Protein AF-A0A923A291-F1 (afdb_monomer_lite)

Structure (mmCIF, N/CA/C/O backbone):
data_AF-A0A923A291-F1
#
_entry.id   AF-A0A923A291-F1
#
loop_
_atom_site.group_PDB
_atom_site.id
_atom_site.type_symbol
_atom_site.label_atom_id
_atom_site.label_alt_id
_atom_site.label_comp_id
_atom_site.label_asym_id
_atom_site.label_entity_id
_atom_site.label_seq_id
_atom_site.pdbx_PDB_ins_code
_atom_site.Cartn_x
_atom_site.Cartn_y
_atom_site.Cartn_z
_atom_site.occupancy
_atom_site.B_iso_or_equiv
_atom_site.auth_seq_id
_atom_site.auth_comp_id
_atom_site.auth_asym_id
_atom_site.auth_atom_id
_atom_site.pdbx_PDB_model_num
ATOM 1 N N . MET A 1 1 ? -67.887 -1.748 -48.016 1.00 46.09 1 MET A N 1
ATOM 2 C CA . MET A 1 1 ? -67.421 -0.382 -47.693 1.00 46.09 1 MET A CA 1
ATOM 3 C C . MET A 1 1 ? -68.269 0.157 -46.553 1.00 46.09 1 MET A C 1
ATOM 5 O O . MET A 1 1 ? -69.418 0.499 -46.779 1.00 46.09 1 MET A O 1
ATOM 9 N N . ILE A 1 2 ? -67.712 0.148 -45.341 1.00 35.00 2 ILE A N 1
ATOM 10 C CA . ILE A 1 2 ? -68.216 0.796 -44.118 1.00 35.00 2 ILE A CA 1
ATOM 11 C C . ILE A 1 2 ? -66.945 1.236 -43.362 1.00 35.00 2 ILE A C 1
ATOM 13 O O . ILE A 1 2 ? -66.039 0.406 -43.250 1.00 35.00 2 ILE A O 1
ATOM 17 N N . PRO A 1 3 ? -66.804 2.496 -42.910 1.00 43.97 3 PRO A N 1
ATOM 18 C CA . PRO A 1 3 ? -65.643 2.929 -42.141 1.00 43.97 3 PRO A CA 1
ATOM 19 C C . PRO A 1 3 ? -65.899 2.704 -40.646 1.00 43.97 3 PRO A C 1
ATOM 21 O O . PRO A 1 3 ? -66.927 3.134 -40.130 1.00 43.97 3 PRO A O 1
ATOM 24 N N . ASP A 1 4 ? -64.971 2.051 -39.943 1.00 39.50 4 ASP A N 1
ATOM 25 C CA . ASP A 1 4 ? -65.108 1.808 -38.503 1.00 39.50 4 ASP A CA 1
ATOM 26 C C . ASP A 1 4 ? -64.302 2.843 -37.696 1.00 39.50 4 ASP A C 1
ATOM 28 O O . ASP A 1 4 ? -63.066 2.884 -37.701 1.00 39.50 4 ASP A O 1
ATOM 32 N N . GLN A 1 5 ? -65.042 3.732 -37.034 1.00 50.19 5 GLN A N 1
ATOM 33 C CA . GLN A 1 5 ? -64.565 4.755 -36.109 1.00 50.19 5 GLN A CA 1
ATOM 34 C C . GLN A 1 5 ? -64.077 4.113 -34.802 1.00 50.19 5 GLN A C 1
ATOM 36 O O . GLN A 1 5 ? -64.824 4.025 -33.831 1.00 50.19 5 GLN A O 1
ATOM 41 N N . LYS A 1 6 ? -62.800 3.724 -34.712 1.00 47.31 6 LYS A N 1
ATOM 42 C CA . LYS A 1 6 ? -62.155 3.409 -33.418 1.00 47.31 6 LYS A CA 1
ATOM 43 C C . LYS A 1 6 ? -60.707 3.885 -33.343 1.00 47.31 6 LYS A C 1
ATOM 45 O O . LYS A 1 6 ? -59.771 3.115 -33.168 1.00 47.31 6 LYS A O 1
ATOM 50 N N . LYS A 1 7 ? -60.517 5.196 -33.402 1.00 47.50 7 LYS A N 1
ATOM 51 C CA . LYS A 1 7 ? -59.326 5.865 -32.868 1.00 47.50 7 LYS A CA 1
ATOM 52 C C . LYS A 1 7 ? -59.828 7.125 -32.197 1.00 47.50 7 LYS A C 1
ATOM 54 O O . LYS A 1 7 ? -60.170 8.030 -32.927 1.00 47.50 7 LYS A O 1
ATOM 59 N N . HIS A 1 8 ? -59.975 7.136 -30.870 1.00 47.06 8 HIS A N 1
ATOM 60 C CA . HIS A 1 8 ? -59.824 8.340 -30.023 1.00 47.06 8 HIS A CA 1
ATOM 61 C C . HIS A 1 8 ? -60.149 8.127 -28.531 1.00 47.06 8 HIS A C 1
ATOM 63 O O . HIS A 1 8 ? -59.941 9.038 -27.742 1.00 47.06 8 HIS A O 1
ATOM 69 N N . THR A 1 9 ? -60.552 6.937 -28.076 1.00 43.97 9 THR A N 1
ATOM 70 C CA . THR A 1 9 ? -60.992 6.741 -26.674 1.00 43.97 9 THR A CA 1
ATOM 71 C C . THR A 1 9 ? -59.979 6.097 -25.719 1.00 43.97 9 THR A C 1
ATOM 73 O O . THR A 1 9 ? -60.313 5.877 -24.557 1.00 43.97 9 THR A O 1
ATOM 76 N N . CYS A 1 10 ? -58.735 5.839 -26.141 1.00 44.50 10 CYS A N 1
ATOM 77 C CA . CYS A 1 10 ? -57.710 5.262 -25.250 1.00 44.50 10 CYS A CA 1
ATOM 78 C C . CYS A 1 10 ? -56.739 6.310 -24.666 1.00 44.50 10 CYS A C 1
ATOM 80 O O . CYS A 1 10 ? -56.280 6.179 -23.536 1.00 44.50 10 CYS A O 1
ATOM 82 N N . ILE A 1 11 ? -56.475 7.406 -25.387 1.00 50.03 11 ILE A N 1
ATOM 83 C CA . ILE A 1 11 ? -55.429 8.372 -25.001 1.00 50.03 11 ILE A CA 1
ATOM 84 C C . ILE A 1 11 ? -55.926 9.371 -23.937 1.00 50.03 11 ILE A C 1
ATOM 86 O O . ILE A 1 11 ? -55.142 9.846 -23.122 1.00 50.03 11 ILE A O 1
ATOM 90 N N . GLN A 1 12 ? -57.235 9.633 -23.848 1.00 48.28 12 GLN A N 1
ATOM 91 C CA . GLN A 1 12 ? -57.772 10.605 -22.883 1.00 48.28 12 GLN A CA 1
ATOM 92 C C . GLN A 1 12 ? -57.870 10.097 -21.434 1.00 48.28 12 GLN A C 1
ATOM 94 O O . GLN A 1 12 ? -57.881 10.911 -20.515 1.00 48.28 12 GLN A O 1
ATOM 99 N N . LYS A 1 13 ? -57.894 8.778 -21.189 1.00 49.53 13 LYS A N 1
ATOM 100 C CA . LYS A 1 13 ? -58.011 8.242 -19.817 1.00 49.53 13 LYS A CA 1
ATOM 101 C C . LYS A 1 13 ? -56.680 8.174 -19.059 1.00 49.53 13 LYS A C 1
ATOM 103 O O . LYS A 1 13 ? -56.697 8.127 -17.834 1.00 49.53 13 LYS A O 1
ATOM 108 N N . PHE A 1 14 ? -55.540 8.234 -19.752 1.00 53.44 14 PHE A N 1
ATOM 109 C CA . PHE A 1 14 ? -54.220 8.204 -19.109 1.00 53.44 14 PHE A CA 1
ATOM 110 C C . PHE A 1 14 ? -53.785 9.565 -18.543 1.00 53.44 14 PHE A C 1
ATOM 112 O O . PHE A 1 14 ? -53.120 9.615 -17.511 1.00 53.44 14 PHE A O 1
ATOM 119 N N . PHE A 1 15 ? -54.202 10.675 -19.159 1.00 53.03 15 PHE A N 1
ATOM 120 C CA . PHE A 1 15 ? -53.778 12.012 -18.723 1.00 53.03 15 PHE A CA 1
ATOM 121 C C . PHE A 1 15 ? -54.509 12.519 -17.473 1.00 53.03 15 PHE A C 1
ATOM 123 O O . PHE A 1 15 ? -53.924 13.257 -16.685 1.00 53.03 15 PHE A O 1
ATOM 130 N N . ILE A 1 16 ? -55.750 12.086 -17.233 1.00 55.06 16 ILE A N 1
ATOM 131 C CA . ILE A 1 16 ? -56.531 12.540 -16.068 1.00 55.06 16 ILE A CA 1
ATOM 132 C C . ILE A 1 16 ? -56.053 11.855 -14.771 1.00 55.06 16 ILE A C 1
ATOM 134 O O . ILE A 1 16 ? -56.041 12.480 -13.714 1.00 55.06 16 ILE A O 1
ATOM 138 N N . GLY A 1 17 ? -55.573 10.606 -14.846 1.00 49.28 17 GLY A N 1
ATOM 139 C CA . GLY A 1 17 ? -55.047 9.880 -13.681 1.00 49.28 17 GLY A CA 1
ATOM 140 C C . GLY A 1 17 ? -53.705 10.409 -13.158 1.00 49.28 17 GLY A C 1
ATOM 141 O O . GLY A 1 17 ? -53.445 10.337 -11.959 1.00 49.28 17 GLY A O 1
ATOM 142 N N . PHE A 1 18 ? -52.869 10.989 -14.027 1.00 54.41 18 PHE A N 1
ATOM 143 C CA . PHE A 1 18 ? -51.545 11.492 -13.641 1.00 54.41 18 PHE A CA 1
ATOM 144 C C . PHE A 1 18 ? -51.615 12.817 -12.860 1.00 54.41 18 PHE A C 1
ATOM 146 O O . PHE A 1 18 ? -50.823 13.043 -11.947 1.00 54.41 18 PHE A O 1
ATOM 153 N N . PHE A 1 19 ? -52.602 13.671 -13.157 1.00 55.66 19 PHE A N 1
ATOM 154 C CA . PHE A 1 19 ? -52.758 14.959 -12.471 1.00 55.66 19 PHE A CA 1
ATOM 155 C C . PHE A 1 19 ? -53.272 14.825 -11.029 1.00 55.66 19 PHE A C 1
ATOM 157 O O . PHE A 1 19 ? -52.834 15.579 -10.165 1.00 55.66 19 PHE A O 1
ATOM 164 N N . ILE A 1 20 ? -54.119 13.833 -10.727 1.00 57.50 20 ILE A N 1
ATOM 165 C CA . ILE A 1 20 ? -54.622 13.621 -9.355 1.00 57.50 20 ILE A CA 1
ATOM 166 C C . ILE A 1 20 ? -53.497 13.137 -8.418 1.00 57.50 20 ILE A C 1
ATOM 168 O O . ILE A 1 20 ? -53.449 13.534 -7.254 1.00 57.50 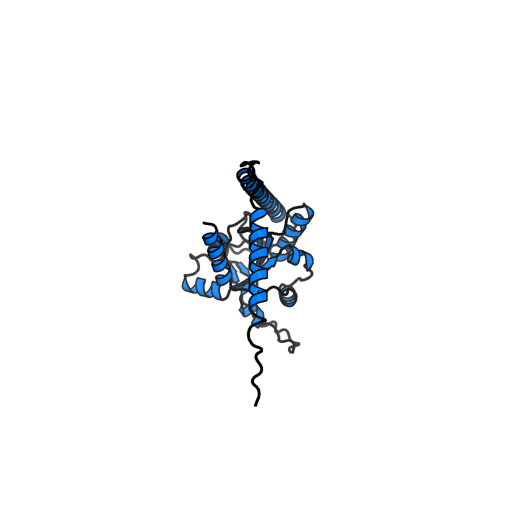20 ILE A O 1
ATOM 172 N N . LEU A 1 21 ? -52.545 12.343 -8.926 1.00 50.41 21 LEU A N 1
ATOM 173 C CA . LEU A 1 21 ? -51.429 11.828 -8.124 1.00 50.41 21 LEU A CA 1
ATOM 174 C C . LEU A 1 21 ? -50.415 12.928 -7.751 1.00 50.41 21 LEU A C 1
ATOM 176 O O . LEU A 1 21 ? -49.892 12.937 -6.639 1.00 50.41 21 LEU A O 1
ATOM 180 N N . LEU A 1 22 ? -50.184 13.897 -8.643 1.00 54.19 22 LEU A N 1
ATOM 181 C CA . LEU A 1 22 ? -49.294 15.038 -8.388 1.00 54.19 22 LEU A CA 1
ATOM 182 C C . LEU A 1 22 ? -49.879 16.037 -7.379 1.00 54.19 22 LEU A C 1
ATOM 184 O O . LEU A 1 22 ? -49.137 16.591 -6.568 1.00 54.19 22 LEU A O 1
ATOM 188 N N . SER A 1 23 ? -51.201 16.225 -7.363 1.00 51.75 23 SER A N 1
ATOM 189 C CA . SER A 1 23 ? -51.854 17.112 -6.392 1.00 51.75 23 SER A CA 1
ATOM 190 C C . SER A 1 23 ? -51.896 16.534 -4.970 1.00 51.75 23 SER A C 1
ATOM 192 O O . SER A 1 23 ? -51.865 17.301 -4.013 1.00 51.75 23 SER A O 1
ATOM 194 N N . LEU A 1 24 ? -51.897 15.205 -4.802 1.00 50.06 24 LEU A N 1
ATOM 195 C CA . LEU A 1 24 ? -51.874 14.564 -3.477 1.00 50.06 24 LEU A CA 1
ATOM 196 C C . LEU A 1 24 ? -50.477 14.539 -2.832 1.00 50.06 24 LEU A C 1
ATOM 198 O O . LEU A 1 24 ? -50.378 14.593 -1.608 1.00 50.06 24 LEU A O 1
ATOM 202 N N . CYS A 1 25 ? -49.395 14.556 -3.618 1.00 49.25 25 CYS A N 1
ATOM 203 C CA . CYS A 1 25 ? -48.032 14.675 -3.082 1.00 49.25 25 CYS A CA 1
ATOM 204 C C . CYS A 1 25 ? -47.707 16.086 -2.560 1.00 49.25 25 CYS A C 1
ATOM 206 O O . CYS A 1 25 ? -46.855 16.233 -1.688 1.00 49.25 25 CYS A O 1
ATOM 208 N N . LEU A 1 26 ? -48.402 17.123 -3.040 1.00 49.19 26 LEU A N 1
ATOM 209 C CA . LEU A 1 26 ? -48.179 18.510 -2.611 1.00 49.19 26 LEU A CA 1
ATOM 210 C C . LEU A 1 26 ? -48.910 18.887 -1.311 1.00 49.19 26 LEU A C 1
ATOM 212 O O . LEU A 1 26 ? -48.599 19.918 -0.719 1.00 49.19 26 LEU A O 1
ATOM 216 N N . ILE A 1 27 ? -49.830 18.049 -0.819 1.00 52.72 27 ILE A N 1
ATOM 217 C CA . ILE A 1 27 ? -50.571 18.306 0.431 1.00 52.72 27 ILE A CA 1
ATOM 218 C C . ILE A 1 27 ? -49.852 17.703 1.660 1.00 52.72 27 ILE A C 1
ATOM 220 O O . ILE A 1 27 ? -50.120 18.109 2.788 1.00 52.72 27 ILE A O 1
ATOM 224 N N . PHE A 1 28 ? -48.848 16.833 1.470 1.00 43.47 28 PHE A N 1
ATOM 225 C CA . PHE A 1 28 ? -48.026 16.281 2.564 1.00 43.47 28 PHE A CA 1
ATOM 226 C C . PHE A 1 28 ? -46.707 17.031 2.837 1.00 43.47 28 PHE A C 1
ATOM 228 O O . PHE A 1 28 ? -45.945 16.617 3.707 1.00 43.47 28 PHE A O 1
ATOM 235 N N . SER A 1 29 ? -46.443 18.165 2.176 1.00 46.31 29 SER A N 1
ATOM 236 C CA . SER A 1 29 ? -45.251 18.995 2.452 1.00 46.31 29 SER A CA 1
ATOM 237 C C . SER A 1 29 ? -45.525 20.280 3.242 1.00 46.31 29 SER A C 1
ATOM 239 O O . SER A 1 29 ? -44.640 21.123 3.354 1.00 46.31 29 SER A O 1
ATOM 241 N N . VAL A 1 30 ? -46.701 20.429 3.862 1.00 47.53 30 VAL A N 1
ATOM 242 C CA . VAL A 1 30 ? -46.988 21.573 4.748 1.00 47.53 30 VAL A CA 1
ATOM 243 C C . VAL A 1 30 ? -47.535 21.094 6.091 1.00 47.53 30 VAL A C 1
ATOM 245 O O . VAL A 1 30 ? -48.727 21.192 6.363 1.00 47.53 30 VAL A O 1
ATOM 248 N N . LYS A 1 31 ? -46.639 20.548 6.924 1.00 43.59 31 LYS A N 1
ATOM 249 C CA . LYS A 1 31 ? -46.637 20.667 8.398 1.00 43.59 31 LYS A CA 1
ATOM 250 C C . LYS A 1 31 ? -45.448 19.900 8.987 1.00 43.59 31 LYS A C 1
ATOM 252 O O . LYS A 1 31 ? -45.572 18.755 9.397 1.00 43.59 31 LYS A O 1
ATOM 257 N N . SER A 1 32 ? -44.296 20.563 9.027 1.00 38.91 32 SER A N 1
ATOM 258 C CA . SER A 1 32 ? -43.330 20.449 10.129 1.00 38.91 32 SER A CA 1
ATOM 259 C C . SER A 1 32 ? -42.286 21.557 9.978 1.00 38.91 32 SER A C 1
ATOM 261 O O . SER A 1 32 ? -41.145 21.342 9.583 1.00 38.91 32 SER A O 1
ATOM 263 N N . THR A 1 33 ? -42.712 22.789 10.237 1.00 47.66 33 THR A N 1
ATOM 264 C CA . THR A 1 33 ? -41.819 23.910 10.542 1.00 47.66 33 THR A CA 1
ATOM 265 C C . THR A 1 33 ? -41.992 24.233 12.017 1.00 47.66 33 THR A C 1
ATOM 267 O O . THR A 1 33 ? -42.750 25.127 12.367 1.00 47.66 33 THR A O 1
ATOM 270 N N . GLN A 1 34 ? -41.334 23.447 12.875 1.00 42.62 34 GLN A N 1
ATOM 271 C CA . GLN A 1 34 ? -40.755 23.871 14.158 1.00 42.62 34 GLN A CA 1
ATOM 272 C C . GLN A 1 34 ? -40.164 22.654 14.882 1.00 42.62 34 GLN A C 1
ATOM 274 O O . GLN A 1 34 ? -40.881 21.940 15.573 1.00 42.62 34 GLN A O 1
ATOM 279 N N . ALA A 1 35 ? -38.859 22.433 14.712 1.00 36.19 35 ALA A N 1
ATOM 280 C CA . ALA A 1 35 ? -37.956 21.929 15.750 1.00 36.19 35 ALA A CA 1
ATOM 281 C C . ALA A 1 35 ? -36.502 21.985 15.235 1.00 36.19 35 ALA A C 1
ATOM 283 O O . ALA A 1 35 ? -36.151 21.338 14.254 1.00 36.19 35 ALA A O 1
ATOM 284 N N . ASP A 1 36 ? -35.694 22.793 15.921 1.00 36.06 36 ASP A N 1
ATOM 285 C CA . ASP A 1 36 ? -34.236 22.725 16.065 1.00 36.06 36 ASP A CA 1
ATOM 286 C C . ASP A 1 36 ? -33.315 22.870 14.839 1.00 36.06 36 ASP A C 1
ATOM 288 O O . ASP A 1 36 ? -32.711 21.923 14.336 1.00 36.06 36 ASP A O 1
ATOM 292 N N . ASN A 1 37 ? -32.984 24.132 14.538 1.00 38.78 37 ASN A N 1
ATOM 293 C CA . ASN A 1 37 ? -31.731 24.542 13.880 1.00 38.78 37 ASN A CA 1
ATOM 294 C C . ASN A 1 37 ? -30.477 24.302 14.762 1.00 38.78 37 ASN A C 1
ATOM 296 O O . ASN A 1 37 ? -29.574 25.136 14.809 1.00 38.78 37 ASN A O 1
ATOM 300 N N . LYS A 1 38 ? -30.400 23.170 15.472 1.00 41.78 38 LYS A N 1
ATOM 301 C CA . LYS A 1 38 ? -29.226 22.780 16.277 1.00 41.78 38 LYS A CA 1
ATOM 302 C C . LYS A 1 38 ? -28.536 21.500 15.781 1.00 41.78 38 LYS A C 1
ATOM 304 O O . LYS A 1 38 ? -27.340 21.341 15.979 1.00 41.78 38 LYS A O 1
ATOM 309 N N . ALA A 1 39 ? -29.228 20.640 15.028 1.00 40.50 39 ALA A N 1
ATOM 310 C CA . ALA A 1 39 ? -28.716 19.308 14.673 1.00 40.50 39 ALA A CA 1
ATOM 311 C C . ALA A 1 39 ? -27.737 19.248 13.474 1.00 40.50 39 ALA A C 1
ATOM 313 O O . ALA A 1 39 ? -27.042 18.246 13.288 1.00 40.50 39 ALA A O 1
ATOM 314 N N . ALA A 1 40 ? -27.634 20.299 12.651 1.00 41.09 40 ALA A N 1
ATOM 315 C CA . ALA A 1 40 ? -26.710 20.304 11.507 1.00 41.09 40 ALA A CA 1
ATOM 316 C C . ALA A 1 40 ? -25.260 20.656 11.899 1.00 41.09 40 ALA A C 1
ATOM 318 O O . ALA A 1 40 ? -24.321 20.189 11.260 1.00 41.09 40 ALA A O 1
ATOM 319 N N . SER A 1 41 ? -25.070 21.443 12.964 1.00 41.00 41 SER A N 1
ATOM 320 C CA . SER A 1 41 ? -23.741 21.809 13.480 1.00 41.00 41 SER A CA 1
ATOM 321 C C . SER A 1 41 ? -23.116 20.669 14.291 1.00 41.00 41 SER A C 1
ATOM 323 O O . SER A 1 41 ? -21.941 20.341 14.112 1.00 41.00 41 SER A O 1
ATOM 325 N N . ASP A 1 42 ? -23.919 20.010 15.128 1.00 39.75 42 ASP A N 1
ATOM 326 C CA . ASP A 1 42 ? -23.427 18.977 16.044 1.00 39.75 42 ASP A CA 1
ATOM 327 C C . ASP A 1 42 ? -23.092 17.665 15.310 1.00 39.75 42 ASP A C 1
ATOM 329 O O . ASP A 1 42 ? -22.064 17.050 15.583 1.00 39.75 42 ASP A O 1
ATOM 333 N N . SER A 1 43 ? -23.852 17.292 14.273 1.00 46.88 43 SER A N 1
ATOM 334 C CA . SER A 1 43 ? -23.594 16.065 13.493 1.00 46.88 43 SER A CA 1
ATOM 335 C C . SER A 1 43 ? -22.335 16.119 12.610 1.00 46.88 43 SER A C 1
ATOM 337 O O . SER A 1 43 ? -21.688 15.091 12.380 1.00 46.88 43 SER A O 1
ATOM 339 N N . LEU A 1 44 ? -21.941 17.304 12.130 1.00 50.34 44 LEU A N 1
ATOM 340 C CA . LEU A 1 44 ? -20.679 17.507 11.403 1.00 50.34 44 LEU A CA 1
ATOM 341 C C . LEU A 1 44 ? -19.473 17.495 12.356 1.00 50.34 44 LEU A C 1
ATOM 343 O O . LEU A 1 44 ? -18.448 16.887 12.031 1.00 50.34 44 LEU A O 1
ATOM 347 N N . SER A 1 45 ? -19.628 18.100 13.538 1.00 57.62 45 SER A N 1
ATOM 348 C CA . SER A 1 45 ? -18.635 18.105 14.618 1.00 57.62 45 SER A CA 1
ATOM 349 C C . SER A 1 45 ? -18.373 16.694 15.163 1.00 57.62 45 SER A C 1
ATOM 351 O O . SER A 1 45 ? -17.225 16.250 15.212 1.00 57.62 45 SER A O 1
ATOM 353 N N . GLU A 1 46 ? -19.424 15.918 15.455 1.00 59.09 46 GLU A N 1
ATOM 354 C CA . GLU A 1 46 ? -19.310 14.534 15.940 1.00 59.09 46 GLU A CA 1
ATOM 355 C C . GLU A 1 46 ? -18.658 13.604 14.909 1.00 59.09 46 GLU A C 1
ATOM 357 O O . GLU A 1 46 ? -17.803 12.783 15.247 1.00 59.09 46 GLU A O 1
ATOM 362 N N . LYS A 1 47 ? -18.995 13.748 13.620 1.00 60.56 47 LYS A N 1
ATOM 363 C CA . LYS A 1 47 ? -18.401 12.935 12.546 1.00 60.56 47 LYS A CA 1
ATOM 364 C C . LYS A 1 47 ? -16.918 13.252 12.321 1.00 60.56 47 LYS A C 1
ATOM 366 O O . LYS A 1 47 ? -16.142 12.345 11.993 1.00 60.56 47 LYS A O 1
ATOM 371 N N . GLN A 1 48 ? -16.512 14.513 12.495 1.00 61.62 48 GLN A N 1
ATOM 372 C CA . GLN A 1 48 ? -15.105 14.922 12.458 1.00 61.62 48 GLN A CA 1
ATOM 373 C C . GLN A 1 48 ? -14.341 14.467 13.710 1.00 61.62 48 GLN A C 1
ATOM 375 O O . GLN A 1 48 ? -13.252 13.912 13.561 1.00 61.62 48 GLN A O 1
ATOM 380 N N . SER A 1 49 ? -14.920 14.598 14.909 1.00 64.12 49 SER A N 1
ATOM 381 C CA . SER A 1 49 ? -14.314 14.118 16.162 1.00 64.12 49 SER A CA 1
ATOM 382 C C . SER A 1 49 ? -14.089 12.604 16.129 1.00 64.12 49 SER A C 1
ATOM 384 O O . SER A 1 49 ? -12.955 12.146 16.258 1.00 64.12 49 SER A O 1
ATOM 386 N N . ASN A 1 50 ? -15.127 11.829 15.788 1.00 72.62 50 ASN A N 1
ATOM 387 C CA . ASN A 1 50 ? -15.034 10.372 15.636 1.00 72.62 50 ASN A CA 1
ATOM 388 C C . ASN A 1 50 ? -13.997 9.959 14.578 1.00 72.62 50 ASN A C 1
ATOM 390 O O . ASN A 1 50 ? -13.329 8.933 14.699 1.00 72.62 50 ASN A O 1
ATOM 394 N N . THR A 1 51 ? -13.829 10.770 13.529 1.00 72.56 51 THR A N 1
ATOM 395 C CA . THR A 1 51 ? -12.816 10.548 12.491 1.00 72.56 51 THR A CA 1
ATOM 396 C C . THR A 1 51 ? -11.395 10.729 13.017 1.00 72.56 51 THR A C 1
ATOM 398 O O . THR A 1 51 ? -10.540 9.893 12.715 1.00 72.56 51 THR A O 1
ATOM 401 N N . ILE A 1 52 ? -11.144 11.800 13.770 1.00 78.69 52 ILE A N 1
ATOM 402 C CA . ILE A 1 52 ? -9.833 12.095 14.360 1.00 78.69 52 ILE A CA 1
ATOM 403 C C . ILE A 1 52 ? -9.463 11.016 15.383 1.00 78.69 52 ILE A C 1
ATOM 405 O O . ILE A 1 52 ? -8.312 10.577 15.432 1.00 78.69 52 ILE A O 1
ATOM 409 N N . ASP A 1 53 ? -10.438 10.547 16.156 1.00 87.50 53 ASP A N 1
ATOM 410 C CA . ASP A 1 53 ? -10.212 9.529 17.177 1.00 87.50 53 ASP A CA 1
ATOM 411 C C . ASP A 1 53 ? -9.875 8.166 16.563 1.00 87.50 53 ASP A C 1
ATOM 413 O O . ASP A 1 53 ? -8.892 7.542 16.968 1.00 87.50 53 ASP A O 1
ATOM 417 N N . GLN A 1 54 ? -10.584 7.744 15.510 1.00 90.31 54 GLN A N 1
ATOM 418 C CA . GLN A 1 54 ? -10.231 6.525 14.771 1.00 90.31 54 GLN A CA 1
ATOM 419 C C . GLN A 1 54 ? -8.838 6.608 14.141 1.00 90.31 54 GLN A C 1
ATOM 421 O O . GLN A 1 54 ? -8.076 5.644 14.191 1.00 90.31 54 GLN A O 1
ATOM 426 N N . GLU A 1 55 ? -8.474 7.754 13.562 1.00 92.06 55 GLU A N 1
ATOM 427 C CA . GLU A 1 55 ? -7.151 7.943 12.967 1.00 92.06 55 GLU A CA 1
ATOM 428 C C . GLU A 1 55 ? -6.031 7.752 14.001 1.00 92.06 55 GLU A C 1
ATOM 430 O O . GLU A 1 55 ? -5.062 7.028 13.752 1.00 92.06 55 GLU A O 1
ATOM 435 N N . LYS A 1 56 ? -6.183 8.349 15.190 1.00 93.88 56 LYS A N 1
ATOM 436 C CA . LYS A 1 56 ? -5.238 8.174 16.302 1.00 93.88 56 LYS A CA 1
ATOM 437 C C . LYS A 1 56 ? -5.175 6.721 16.767 1.00 93.88 56 LYS A C 1
ATOM 439 O O . LYS A 1 56 ? -4.079 6.220 17.017 1.00 93.88 56 LYS A O 1
ATOM 444 N N . GLN A 1 57 ? -6.315 6.037 16.865 1.00 94.75 57 GLN A N 1
ATOM 445 C CA . GLN A 1 57 ? -6.367 4.620 17.238 1.00 94.75 57 GLN A CA 1
ATOM 446 C C . GLN A 1 57 ? -5.616 3.744 16.226 1.00 94.75 57 GLN A C 1
ATOM 448 O O . GLN A 1 57 ? -4.772 2.941 16.630 1.00 94.75 57 GLN A O 1
ATOM 453 N N . TYR A 1 58 ? -5.831 3.957 14.922 1.00 94.62 58 TYR A N 1
ATOM 454 C CA . TYR A 1 58 ? -5.089 3.263 13.866 1.00 94.62 58 TYR A CA 1
ATOM 455 C C . TYR A 1 58 ? -3.590 3.555 13.921 1.00 94.62 58 TYR A C 1
ATOM 457 O O . TYR A 1 58 ? -2.786 2.627 13.845 1.00 94.62 58 TYR A O 1
ATOM 465 N N . LEU A 1 59 ? -3.191 4.816 14.110 1.00 95.00 59 LEU A N 1
ATOM 466 C CA . LEU A 1 59 ? -1.780 5.184 14.232 1.00 95.00 59 LEU A CA 1
ATOM 467 C C . LEU A 1 59 ? -1.115 4.526 15.451 1.00 95.00 59 LEU A C 1
ATOM 469 O O . LEU A 1 59 ? 0.010 4.034 15.347 1.00 95.00 59 LEU A O 1
ATOM 473 N N . ASN A 1 60 ? -1.796 4.503 16.597 1.00 95.50 60 ASN A N 1
ATOM 474 C CA . ASN A 1 60 ? -1.288 3.882 17.819 1.00 95.50 60 ASN A CA 1
ATOM 475 C C . ASN A 1 60 ? -1.134 2.367 17.659 1.00 95.50 60 ASN A C 1
ATOM 477 O O . ASN A 1 60 ? -0.096 1.815 18.026 1.00 95.50 60 ASN A O 1
ATOM 481 N N . LEU A 1 61 ? -2.128 1.701 17.067 1.00 95.25 61 LEU A N 1
ATOM 482 C CA . LEU A 1 61 ? -2.060 0.272 16.785 1.00 95.25 61 LEU A CA 1
ATOM 483 C C . LEU A 1 61 ? -0.945 -0.052 15.781 1.00 95.25 61 LEU A C 1
ATOM 485 O O . LEU A 1 61 ? -0.150 -0.963 16.013 1.00 95.25 61 LEU A O 1
ATOM 489 N N . PHE A 1 62 ? -0.846 0.727 14.704 1.00 94.81 62 PHE A N 1
ATOM 490 C CA . PHE A 1 62 ? 0.199 0.579 13.697 1.00 94.81 62 PHE A CA 1
ATOM 491 C C . PHE A 1 62 ? 1.597 0.719 14.314 1.00 94.81 62 PHE A C 1
ATOM 493 O O . PHE A 1 62 ? 2.444 -0.149 14.114 1.00 94.81 62 PHE A O 1
ATOM 500 N N . ARG A 1 63 ? 1.821 1.744 15.147 1.00 93.38 63 ARG A N 1
ATOM 501 C CA . ARG A 1 63 ? 3.062 1.927 15.920 1.00 93.38 63 ARG A CA 1
ATOM 502 C C . ARG A 1 63 ? 3.367 0.740 16.822 1.00 93.38 63 ARG A C 1
ATOM 504 O O . ARG A 1 63 ? 4.491 0.246 16.812 1.00 93.38 63 ARG A O 1
ATOM 511 N N . LYS A 1 64 ? 2.374 0.278 17.584 1.00 93.19 64 LYS A N 1
ATOM 512 C CA . LYS A 1 64 ? 2.530 -0.853 18.503 1.00 93.19 64 LYS A CA 1
ATOM 513 C C . LYS A 1 64 ? 2.981 -2.111 17.764 1.00 93.19 64 LYS A C 1
ATOM 515 O O . LYS A 1 64 ? 3.902 -2.773 18.223 1.00 93.19 64 LYS A O 1
ATOM 520 N N . LEU A 1 65 ? 2.360 -2.420 16.625 1.00 92.19 65 LEU A N 1
ATOM 521 C CA . LEU A 1 65 ? 2.717 -3.593 15.828 1.00 92.19 65 LEU A CA 1
ATOM 522 C C . LEU A 1 65 ? 4.070 -3.436 15.132 1.00 92.19 65 LEU A C 1
ATOM 524 O O . LEU A 1 65 ? 4.845 -4.387 15.105 1.00 92.19 65 LEU A O 1
ATOM 528 N N . PHE A 1 66 ? 4.380 -2.241 14.624 1.00 89.75 66 PHE A N 1
ATOM 529 C CA . PHE A 1 66 ? 5.650 -1.949 13.955 1.00 89.75 66 PHE A CA 1
ATOM 530 C C . PHE A 1 66 ? 6.863 -2.199 14.861 1.00 89.75 66 PHE A C 1
ATOM 532 O O . PHE A 1 66 ? 7.888 -2.683 14.394 1.00 89.75 66 PHE A O 1
ATOM 539 N N . PHE A 1 67 ? 6.749 -1.884 16.153 1.00 88.12 67 PHE A N 1
ATOM 540 C CA . PHE A 1 67 ? 7.812 -2.098 17.141 1.00 88.12 67 PHE A CA 1
ATOM 541 C C . PHE A 1 67 ? 7.694 -3.430 17.902 1.00 88.12 67 PHE A C 1
ATOM 543 O O . PHE A 1 67 ? 8.366 -3.604 18.914 1.00 88.12 67 PHE A O 1
ATOM 550 N N . SER A 1 68 ? 6.843 -4.355 17.450 1.00 88.00 68 SER A N 1
ATOM 551 C CA . SER A 1 68 ? 6.658 -5.667 18.085 1.00 88.00 68 SER A CA 1
ATOM 552 C C . SER A 1 68 ? 7.316 -6.793 17.291 1.00 88.00 68 SER A C 1
ATOM 554 O O . SER A 1 68 ? 7.532 -6.664 16.087 1.00 88.00 68 SER A O 1
ATOM 556 N N . ASP A 1 69 ? 7.512 -7.942 17.940 1.00 83.69 69 ASP A N 1
ATOM 557 C CA . ASP A 1 69 ? 8.018 -9.169 17.305 1.00 83.69 69 ASP A CA 1
ATOM 558 C C . ASP A 1 69 ? 7.080 -9.736 16.222 1.00 83.69 69 ASP A C 1
ATOM 560 O O . ASP A 1 69 ? 7.457 -10.640 15.480 1.00 83.69 69 ASP A O 1
ATOM 564 N N . ALA A 1 70 ? 5.856 -9.207 16.102 1.00 79.00 70 ALA A N 1
ATOM 565 C CA . ALA A 1 70 ? 4.925 -9.583 15.043 1.00 79.00 70 ALA A CA 1
ATOM 566 C C . ALA A 1 70 ? 5.322 -9.024 13.663 1.00 79.00 70 ALA A C 1
ATOM 568 O O . ALA A 1 70 ? 4.831 -9.519 12.650 1.00 79.00 70 ALA A O 1
ATOM 569 N N . TYR A 1 71 ? 6.176 -7.994 13.598 1.00 83.00 71 TYR A N 1
ATOM 570 C CA . TYR A 1 71 ? 6.613 -7.426 12.324 1.00 83.00 71 TYR A CA 1
ATOM 571 C C . TYR A 1 71 ? 7.642 -8.324 11.624 1.00 83.00 71 TYR A C 1
ATOM 573 O O . TYR A 1 71 ? 8.688 -8.665 12.175 1.00 83.00 71 TYR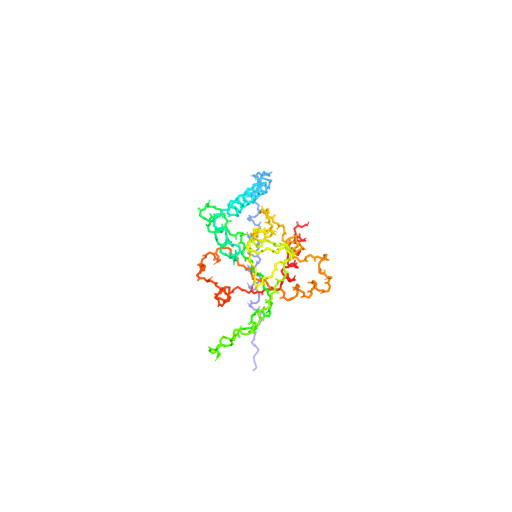 A O 1
ATOM 581 N N . ASN A 1 72 ? 7.384 -8.629 10.352 1.00 82.81 72 ASN A N 1
ATOM 582 C CA . ASN A 1 72 ? 8.292 -9.372 9.488 1.00 82.81 72 ASN A CA 1
ATOM 583 C C . ASN A 1 72 ? 8.581 -8.602 8.188 1.00 82.81 72 ASN A C 1
ATOM 585 O O . ASN A 1 72 ? 7.709 -8.435 7.336 1.00 82.81 72 ASN A O 1
ATOM 589 N N . SER A 1 73 ? 9.833 -8.169 8.007 1.00 75.69 73 SER A N 1
ATOM 590 C CA . SER A 1 73 ? 10.237 -7.256 6.918 1.00 75.69 73 SER A CA 1
ATOM 591 C C . SER A 1 73 ? 10.114 -7.787 5.488 1.00 75.69 73 SER A C 1
ATOM 593 O O . SER A 1 73 ? 10.225 -7.017 4.542 1.00 75.69 73 SER A O 1
ATOM 595 N N . LEU A 1 74 ? 9.925 -9.095 5.303 1.00 78.56 74 LEU A N 1
ATOM 596 C CA . LEU A 1 74 ? 9.751 -9.695 3.973 1.00 78.56 74 LEU A CA 1
ATOM 597 C C . LEU A 1 74 ? 8.303 -10.113 3.714 1.00 78.56 74 LEU A C 1
ATOM 599 O O . LEU A 1 74 ? 8.004 -10.742 2.700 1.00 78.56 74 LEU A O 1
ATOM 603 N N . LYS A 1 75 ? 7.404 -9.774 4.641 1.00 85.19 75 LYS A N 1
ATOM 604 C CA . LYS A 1 75 ? 6.021 -10.231 4.649 1.00 85.19 75 LYS A CA 1
ATOM 605 C C . LYS A 1 75 ? 5.048 -9.078 4.884 1.00 85.19 75 LYS A C 1
ATOM 607 O O . LYS A 1 75 ? 4.192 -9.130 5.765 1.00 85.19 75 LYS A O 1
ATOM 612 N N . CYS A 1 76 ? 5.165 -8.033 4.063 1.00 87.81 76 CYS A N 1
ATOM 613 C CA . CYS A 1 76 ? 4.348 -6.817 4.147 1.00 87.81 76 CYS A CA 1
ATOM 614 C C . CYS A 1 76 ? 2.836 -7.102 4.243 1.00 87.81 76 CYS A C 1
ATOM 616 O O . CYS A 1 76 ? 2.144 -6.511 5.069 1.00 87.81 76 CYS A O 1
ATOM 618 N N . TYR A 1 77 ? 2.328 -8.070 3.479 1.00 87.50 77 TYR A N 1
ATOM 619 C CA . TYR A 1 77 ? 0.918 -8.462 3.507 1.00 87.50 77 TYR A CA 1
ATOM 620 C C . TYR A 1 77 ? 0.494 -9.181 4.805 1.00 87.50 77 TYR A C 1
ATOM 622 O O . TYR A 1 77 ? -0.619 -8.951 5.278 1.00 87.50 77 TYR A O 1
ATOM 630 N N . GLU A 1 78 ? 1.367 -9.988 5.427 1.00 88.00 78 GLU A N 1
ATOM 631 C CA . GLU A 1 78 ? 1.101 -10.605 6.741 1.00 88.00 78 GLU A CA 1
ATOM 632 C C . GLU A 1 78 ? 1.101 -9.548 7.858 1.00 88.00 78 GLU A C 1
ATOM 634 O O . GLU A 1 78 ? 0.267 -9.599 8.766 1.00 88.00 78 GLU A O 1
ATOM 639 N N . ASN A 1 79 ? 1.973 -8.537 7.763 1.00 90.75 79 ASN A N 1
ATOM 640 C CA . ASN A 1 79 ? 1.986 -7.410 8.703 1.00 90.75 79 ASN A CA 1
ATOM 641 C C . ASN A 1 79 ? 0.671 -6.616 8.629 1.00 90.75 79 ASN A C 1
ATOM 643 O O . ASN A 1 79 ? 0.096 -6.250 9.656 1.00 90.75 79 ASN A O 1
ATOM 647 N N . ILE A 1 80 ? 0.157 -6.388 7.414 1.00 92.88 80 ILE A N 1
ATOM 648 C CA . ILE A 1 80 ? -1.139 -5.729 7.197 1.00 92.88 80 ILE A CA 1
ATOM 649 C C . ILE A 1 80 ? -2.282 -6.580 7.734 1.00 92.88 80 ILE A C 1
ATOM 651 O O . ILE A 1 80 ? -3.165 -6.051 8.402 1.00 92.88 80 ILE A O 1
ATOM 655 N N . TYR A 1 81 ? -2.273 -7.889 7.493 1.00 91.56 81 TYR A N 1
ATOM 656 C CA . TYR A 1 81 ? -3.283 -8.772 8.071 1.00 91.56 81 TYR A CA 1
ATOM 657 C C . TYR A 1 81 ? -3.273 -8.716 9.593 1.00 91.56 81 TYR A C 1
ATOM 659 O O . TYR A 1 81 ? -4.326 -8.556 10.198 1.00 91.56 81 TYR A O 1
ATOM 667 N N . SER A 1 82 ? -2.093 -8.760 10.213 1.00 92.06 82 SER A N 1
ATOM 668 C CA . SER A 1 82 ? -1.948 -8.639 11.666 1.00 92.06 82 SER A CA 1
ATOM 669 C C . SER A 1 82 ? -2.523 -7.318 12.180 1.00 92.06 82 SER A C 1
ATOM 671 O O . SER A 1 82 ? -3.262 -7.314 13.164 1.00 92.06 82 SER A O 1
ATOM 673 N N . LEU A 1 83 ? -2.264 -6.210 11.476 1.00 94.75 83 LEU A N 1
ATOM 674 C CA . LEU A 1 83 ? -2.856 -4.902 11.763 1.00 94.75 83 LEU A CA 1
ATOM 675 C C . LEU A 1 83 ? -4.384 -4.923 11.693 1.00 94.75 83 LEU A C 1
ATOM 677 O O . LEU A 1 83 ? -5.040 -4.497 12.640 1.00 94.75 83 LEU A O 1
ATOM 681 N N . LEU A 1 84 ? -4.952 -5.421 10.597 1.00 95.00 84 LEU A N 1
ATOM 682 C CA . LEU A 1 84 ? -6.398 -5.406 10.371 1.00 95.00 84 LEU A CA 1
ATOM 683 C C . LEU A 1 84 ? -7.144 -6.387 11.273 1.00 95.00 84 LEU A C 1
ATOM 685 O O . LEU A 1 84 ? -8.212 -6.058 11.782 1.00 95.00 84 LEU A O 1
ATOM 689 N N . ASN A 1 85 ? -6.569 -7.564 11.507 1.00 93.88 85 ASN A N 1
ATOM 690 C CA . ASN A 1 85 ? -7.128 -8.559 12.406 1.00 93.88 85 ASN A CA 1
ATOM 691 C C . ASN A 1 85 ? -7.147 -8.017 13.837 1.00 93.88 85 ASN A C 1
ATOM 693 O O . ASN A 1 85 ? -8.193 -8.024 14.478 1.00 93.88 85 ASN A O 1
ATOM 697 N N . LYS A 1 86 ? -6.026 -7.447 14.308 1.00 94.69 86 LYS A N 1
ATOM 698 C CA . LYS A 1 86 ? -5.944 -6.824 15.636 1.00 94.69 86 LYS A CA 1
ATOM 699 C C . LYS A 1 86 ? -6.905 -5.638 15.763 1.00 94.69 86 LYS A C 1
ATOM 701 O O . LYS A 1 86 ? -7.582 -5.539 16.777 1.00 94.69 86 LYS A O 1
ATOM 706 N N . ALA A 1 87 ? -7.016 -4.792 14.734 1.00 94.88 87 ALA A N 1
ATOM 707 C CA . ALA A 1 87 ? -7.975 -3.687 14.700 1.00 94.88 87 ALA A CA 1
ATOM 708 C C . ALA A 1 87 ? -9.418 -4.196 14.837 1.00 94.88 87 ALA A C 1
ATOM 710 O O . ALA A 1 87 ? -10.155 -3.721 15.695 1.00 94.88 87 ALA A O 1
ATOM 711 N N . SER A 1 88 ? -9.794 -5.206 14.047 1.00 93.81 88 SER A N 1
ATOM 712 C CA . SER A 1 88 ? -11.126 -5.811 14.106 1.00 93.81 88 SER A CA 1
ATOM 713 C C . SER A 1 88 ? -11.409 -6.466 15.462 1.00 93.81 88 SER A C 1
ATOM 715 O O . SER A 1 88 ? -12.518 -6.335 15.969 1.00 93.81 88 SER A O 1
ATOM 717 N N . THR A 1 89 ? -10.434 -7.166 16.054 1.00 93.62 89 THR A N 1
ATOM 718 C CA . THR A 1 89 ? -10.566 -7.773 17.390 1.00 93.62 89 THR A CA 1
ATOM 719 C C . THR A 1 89 ? -10.707 -6.717 18.488 1.00 93.62 89 THR A C 1
ATOM 721 O O . THR A 1 89 ? -11.491 -6.906 19.411 1.00 93.62 89 THR A O 1
ATOM 724 N N . ASP A 1 90 ? -9.996 -5.594 18.371 1.00 93.25 90 ASP A N 1
ATOM 725 C CA . ASP A 1 90 ? -10.039 -4.488 19.335 1.00 93.25 90 ASP A CA 1
ATOM 726 C C . ASP A 1 90 ? -11.254 -3.554 19.113 1.00 93.25 90 ASP A C 1
ATOM 728 O O . ASP A 1 90 ? -11.375 -2.526 19.777 1.00 93.25 90 ASP A O 1
ATOM 732 N N . GLY A 1 91 ? -12.164 -3.899 18.193 1.00 91.31 91 GLY A N 1
ATOM 733 C CA . GLY A 1 91 ? -13.410 -3.167 17.944 1.00 91.31 91 GLY A CA 1
ATOM 734 C C . GLY A 1 91 ? -13.277 -1.929 17.050 1.00 91.31 91 GLY A C 1
ATOM 735 O O . GLY A 1 91 ? -14.219 -1.142 16.962 1.00 91.31 91 GLY A O 1
ATOM 736 N N . LEU A 1 92 ? -12.143 -1.736 16.369 1.00 93.00 92 LEU A N 1
ATOM 737 C CA . LEU A 1 92 ? -11.980 -0.650 15.399 1.00 93.00 92 LEU A CA 1
ATOM 738 C C . LEU A 1 92 ? -12.755 -0.966 14.110 1.00 93.00 92 LEU A C 1
ATOM 740 O O . LEU A 1 92 ? -12.696 -2.077 13.579 1.00 93.00 92 LEU A O 1
ATOM 744 N N . ASP A 1 93 ? -13.436 0.041 13.554 1.00 90.38 93 ASP A N 1
ATOM 745 C CA . ASP A 1 93 ? -14.135 -0.101 12.275 1.00 90.38 93 ASP A CA 1
ATOM 746 C C . ASP A 1 93 ? -13.143 -0.216 11.109 1.00 90.38 93 ASP A C 1
ATOM 748 O O . ASP A 1 93 ? -12.478 0.752 10.725 1.00 90.38 93 ASP A O 1
ATOM 752 N N . VAL A 1 94 ? -13.082 -1.404 10.509 1.00 92.94 94 VAL A N 1
ATOM 753 C CA . VAL A 1 94 ? -12.263 -1.707 9.326 1.00 92.94 94 VAL A CA 1
ATOM 754 C C . VAL A 1 94 ? -12.994 -1.461 8.001 1.00 92.94 94 VAL A C 1
ATOM 756 O O . VAL A 1 94 ? -12.408 -1.641 6.938 1.00 92.94 94 VAL A O 1
ATOM 759 N N . THR A 1 95 ? -14.263 -1.034 8.016 1.00 90.31 95 THR A N 1
ATOM 760 C CA . THR A 1 95 ? -15.081 -0.860 6.797 1.00 90.31 95 THR A CA 1
ATOM 761 C C . THR A 1 95 ? -14.467 0.140 5.818 1.00 90.31 95 THR A C 1
ATOM 763 O O . THR A 1 95 ? -14.540 -0.050 4.607 1.00 90.31 95 THR A O 1
ATOM 766 N N . ASN A 1 96 ? -13.820 1.185 6.338 1.00 88.50 96 ASN A N 1
ATOM 767 C CA . ASN A 1 96 ? -13.182 2.233 5.540 1.00 88.50 96 ASN A CA 1
ATOM 768 C C . ASN A 1 96 ? -11.688 1.985 5.276 1.00 88.50 96 ASN A C 1
ATOM 770 O O . ASN A 1 96 ? -10.989 2.888 4.805 1.00 88.50 96 ASN A O 1
ATOM 774 N N . VAL A 1 97 ? -11.191 0.786 5.592 1.00 94.94 97 VAL A N 1
ATOM 775 C CA . VAL A 1 97 ? -9.807 0.393 5.335 1.00 94.94 97 VAL A CA 1
ATOM 776 C C . VAL A 1 97 ? -9.736 -0.452 4.068 1.00 94.94 97 VAL A C 1
ATOM 778 O O . VAL A 1 97 ? -10.577 -1.316 3.817 1.00 94.94 97 VAL A O 1
ATOM 781 N N . LYS A 1 98 ? -8.711 -0.201 3.259 1.00 93.81 98 LYS A N 1
ATOM 782 C CA . LYS A 1 98 ? -8.404 -0.950 2.041 1.00 93.81 98 LYS A CA 1
ATOM 783 C C . LYS A 1 98 ? -6.988 -1.497 2.134 1.00 93.81 98 LYS A C 1
ATOM 785 O O . LYS A 1 98 ? -6.101 -0.808 2.622 1.00 93.81 98 LYS A O 1
ATOM 790 N N . VAL A 1 99 ? -6.762 -2.701 1.639 1.00 93.12 99 VAL A N 1
ATOM 791 C CA . VAL A 1 99 ? -5.426 -3.232 1.374 1.00 93.12 99 VAL A CA 1
ATOM 792 C C . VAL A 1 99 ? -5.106 -2.974 -0.083 1.00 93.12 99 VAL A C 1
ATOM 794 O O . VAL A 1 99 ? -5.922 -3.241 -0.964 1.00 93.12 99 VAL A O 1
ATOM 797 N N . ILE A 1 100 ? -3.936 -2.407 -0.332 1.00 92.50 100 ILE A N 1
ATOM 798 C CA . ILE A 1 100 ? -3.477 -2.041 -1.659 1.00 92.50 100 ILE A CA 1
ATOM 799 C C . ILE A 1 100 ? -2.203 -2.819 -1.938 1.00 92.50 100 ILE A C 1
ATOM 801 O O . ILE A 1 100 ? -1.240 -2.753 -1.177 1.00 92.50 100 ILE A O 1
ATOM 805 N N . PHE A 1 101 ? -2.209 -3.528 -3.056 1.00 90.06 101 PHE A N 1
ATOM 806 C CA . PHE A 1 101 ? -1.036 -4.186 -3.599 1.00 90.06 101 PHE A CA 1
ATOM 807 C C . PHE A 1 101 ? -0.556 -3.430 -4.821 1.00 90.06 101 PHE A C 1
ATOM 809 O O . PHE A 1 101 ? -1.373 -3.050 -5.658 1.00 90.06 101 PHE A O 1
ATOM 816 N N . ILE A 1 102 ? 0.756 -3.238 -4.924 1.00 90.69 102 ILE A N 1
ATOM 817 C CA . ILE A 1 102 ? 1.419 -2.629 -6.072 1.00 90.69 102 ILE A CA 1
ATOM 818 C C . ILE A 1 102 ? 2.400 -3.611 -6.702 1.00 90.69 102 ILE A C 1
ATOM 820 O O . ILE A 1 102 ? 3.198 -4.244 -6.010 1.00 90.69 102 ILE A O 1
ATOM 824 N N . PHE A 1 103 ? 2.336 -3.741 -8.020 1.00 87.75 103 PHE A N 1
ATOM 825 C CA . PHE A 1 103 ? 3.171 -4.640 -8.816 1.00 87.75 103 PHE A CA 1
ATOM 826 C C . PHE A 1 103 ? 3.341 -4.080 -10.232 1.00 87.75 103 PHE A C 1
ATOM 828 O O . PHE A 1 103 ? 2.705 -3.097 -10.613 1.00 87.75 103 PHE A O 1
ATOM 835 N N . ASP A 1 104 ? 4.243 -4.667 -11.007 1.00 88.12 104 ASP A N 1
ATOM 836 C CA . ASP A 1 104 ? 4.391 -4.329 -12.420 1.00 88.12 104 ASP A CA 1
ATOM 837 C C . ASP A 1 104 ? 3.351 -5.072 -13.278 1.00 88.12 104 ASP A C 1
ATOM 839 O O . ASP A 1 104 ? 3.126 -6.256 -13.050 1.00 88.12 104 ASP A O 1
ATOM 843 N N . LYS A 1 105 ? 2.742 -4.424 -14.282 1.00 83.69 105 LYS A N 1
ATOM 844 C CA . LYS A 1 105 ? 1.735 -5.047 -15.169 1.00 83.69 105 LYS A CA 1
ATOM 845 C C . LYS A 1 105 ? 2.236 -6.292 -15.912 1.00 83.69 105 LYS A C 1
ATOM 847 O O . LYS A 1 105 ? 1.437 -7.140 -16.293 1.00 83.69 105 LYS A O 1
ATOM 852 N N . ASP A 1 106 ? 3.540 -6.391 -16.166 1.00 75.56 106 ASP A N 1
ATOM 853 C CA . ASP A 1 106 ? 4.139 -7.521 -16.874 1.00 75.56 106 ASP A CA 1
ATOM 854 C C . ASP A 1 106 ? 4.459 -8.682 -15.919 1.00 75.56 106 ASP A C 1
ATOM 856 O O . ASP A 1 106 ? 4.896 -9.741 -16.366 1.00 75.56 106 ASP A O 1
ATOM 860 N N . HIS A 1 107 ? 4.190 -8.531 -14.616 1.00 69.31 107 HIS A N 1
ATOM 861 C CA . HIS A 1 107 ? 4.274 -9.620 -13.643 1.00 69.31 107 HIS A CA 1
ATOM 862 C C . HIS A 1 107 ? 3.376 -10.807 -14.032 1.00 69.31 107 HIS A C 1
ATOM 864 O O . HIS A 1 107 ? 3.805 -11.958 -13.928 1.00 69.31 107 HIS A O 1
ATOM 870 N N . ASP A 1 108 ? 2.180 -10.527 -14.557 1.00 58.00 108 ASP A N 1
ATOM 871 C CA . ASP A 1 108 ? 1.161 -11.532 -14.896 1.00 58.00 108 ASP A CA 1
ATOM 872 C C . ASP A 1 108 ? 1.497 -12.291 -16.192 1.00 58.00 108 ASP A C 1
ATOM 874 O O . ASP A 1 108 ? 1.074 -13.428 -16.402 1.00 58.00 108 ASP A O 1
ATOM 878 N N . LYS A 1 109 ? 2.320 -11.692 -17.065 1.00 57.66 109 LYS A N 1
ATOM 879 C CA . LYS A 1 109 ? 2.737 -12.290 -18.347 1.00 57.66 109 LYS A CA 1
ATOM 880 C C . LYS A 1 109 ? 3.755 -13.413 -18.192 1.00 57.66 109 LYS A C 1
ATOM 882 O O . LYS A 1 109 ? 4.015 -14.140 -19.144 1.00 57.66 109 LYS A O 1
ATOM 887 N N . LEU A 1 110 ? 4.331 -13.557 -17.003 1.00 53.78 110 LEU A N 1
ATOM 888 C CA . LEU A 1 110 ? 5.314 -14.592 -16.694 1.00 53.78 110 LEU A CA 1
ATOM 889 C C . LEU A 1 110 ? 4.666 -15.877 -16.171 1.00 53.78 110 LEU A C 1
ATOM 891 O O . LEU A 1 110 ? 5.358 -16.756 -15.654 1.00 53.78 110 LEU A O 1
ATOM 895 N N . MET A 1 111 ? 3.340 -15.981 -16.275 1.00 53.53 111 MET A N 1
ATOM 896 C CA . MET A 1 111 ? 2.623 -17.182 -15.893 1.00 53.53 111 MET A CA 1
ATOM 897 C C . MET A 1 111 ? 2.742 -18.255 -16.969 1.00 53.53 111 MET A C 1
ATOM 899 O O . MET A 1 111 ? 2.413 -17.993 -18.130 1.00 53.53 111 MET A O 1
ATOM 903 N N . PRO A 1 112 ? 3.143 -19.490 -16.613 1.00 49.06 112 PRO A N 1
ATOM 904 C CA . PRO A 1 112 ? 2.911 -20.609 -17.501 1.00 49.06 112 PRO A CA 1
ATOM 905 C C . PRO A 1 112 ? 1.401 -20.691 -17.734 1.00 49.06 112 PRO A C 1
ATOM 907 O O . PRO A 1 112 ? 0.612 -20.833 -16.797 1.00 49.06 112 PRO A O 1
ATOM 910 N N . SER A 1 113 ? 0.989 -20.559 -18.997 1.00 47.50 113 SER A N 1
ATOM 911 C CA . SER A 1 113 ? -0.379 -20.878 -19.401 1.00 47.50 113 SER A CA 1
ATOM 912 C C . SER A 1 113 ? -0.751 -22.262 -18.854 1.00 47.50 113 SER A C 1
ATOM 914 O O . SER A 1 113 ? 0.124 -23.118 -18.703 1.00 47.50 113 SER A O 1
ATOM 916 N N . LYS A 1 114 ? -2.036 -22.498 -18.557 1.00 48.41 114 LYS A N 1
ATOM 917 C CA . LYS A 1 114 ? -2.561 -23.741 -17.947 1.00 48.41 114 LYS A CA 1
ATOM 918 C C . LYS A 1 114 ? -2.126 -25.058 -18.640 1.00 48.41 114 LYS A C 1
ATOM 920 O O . LYS A 1 114 ? -2.417 -26.128 -18.118 1.00 48.41 114 LYS A O 1
ATOM 925 N N . SER A 1 115 ? -1.446 -25.006 -19.787 1.00 46.25 115 SER A N 1
ATOM 926 C CA . SER A 1 115 ? -0.877 -26.142 -20.520 1.00 46.25 115 SER A CA 1
ATOM 927 C C . SER A 1 115 ? 0.594 -26.469 -20.201 1.00 46.25 115 SER A C 1
ATOM 929 O O . SER A 1 115 ? 1.055 -27.545 -20.575 1.00 46.25 115 SER A O 1
ATOM 931 N N . SER A 1 116 ? 1.344 -25.604 -19.511 1.00 48.56 116 SER A N 1
ATOM 932 C CA . SER A 1 116 ? 2.776 -25.809 -19.243 1.00 48.56 116 SER A CA 1
ATOM 933 C C . SER A 1 116 ? 3.005 -26.337 -17.826 1.00 48.56 116 SER A C 1
ATOM 935 O O . SER A 1 116 ? 3.012 -25.581 -16.858 1.00 48.56 116 SER A O 1
ATOM 937 N N . LYS A 1 117 ? 3.237 -27.651 -17.698 1.00 50.12 117 LYS A N 1
ATOM 938 C CA . LYS A 1 117 ? 3.632 -28.316 -16.435 1.00 50.12 117 LYS A CA 1
ATOM 939 C C . LYS A 1 117 ? 5.036 -27.932 -15.941 1.00 50.12 117 LYS A C 1
ATOM 941 O O . LYS A 1 117 ? 5.465 -28.401 -14.893 1.00 50.12 117 LYS A O 1
ATOM 946 N N . THR A 1 118 ? 5.753 -27.095 -16.679 1.00 48.66 118 THR A N 1
ATOM 947 C CA . THR A 1 118 ? 7.091 -26.622 -16.335 1.00 48.66 118 THR A CA 1
ATOM 948 C C . THR A 1 118 ? 7.016 -25.155 -15.937 1.00 48.66 118 THR A C 1
ATOM 950 O O . THR A 1 118 ? 6.785 -24.280 -16.771 1.00 48.66 118 THR A O 1
ATOM 953 N N . VAL A 1 119 ? 7.182 -24.893 -14.641 1.00 51.66 119 VAL A N 1
ATOM 954 C CA . VAL A 1 119 ? 7.502 -23.555 -14.138 1.00 51.66 119 VAL A CA 1
ATOM 955 C C . VAL A 1 119 ? 8.945 -23.286 -14.544 1.00 51.66 119 VAL A C 1
ATOM 957 O O . VAL A 1 119 ? 9.860 -23.910 -14.010 1.00 51.66 119 VAL A O 1
ATOM 960 N N . ASP A 1 120 ? 9.150 -22.404 -15.517 1.00 48.84 120 ASP A N 1
ATOM 961 C CA . ASP A 1 120 ? 10.496 -21.982 -15.882 1.00 48.84 120 ASP A CA 1
ATOM 962 C C . ASP A 1 120 ? 11.038 -21.037 -14.797 1.00 48.84 120 ASP A C 1
ATOM 964 O O . ASP A 1 120 ? 10.640 -19.875 -14.676 1.00 48.84 120 ASP A O 1
ATOM 968 N N . PHE A 1 121 ? 11.926 -21.567 -13.954 1.00 50.19 121 PHE A N 1
ATOM 969 C CA . PHE A 1 121 ? 12.591 -20.812 -12.892 1.00 50.19 121 PHE A CA 1
ATOM 970 C C . PHE A 1 121 ? 13.611 -19.790 -13.433 1.00 50.19 121 PHE A C 1
ATOM 972 O O . PHE A 1 121 ? 14.073 -18.949 -12.661 1.00 50.19 121 PHE A O 1
ATOM 979 N N . GLY A 1 122 ? 13.944 -19.827 -14.733 1.00 50.69 122 GLY A N 1
ATOM 980 C CA . GLY A 1 122 ? 14.845 -18.880 -15.400 1.00 50.69 122 GLY A CA 1
ATOM 981 C C . GLY A 1 122 ? 14.208 -17.529 -15.745 1.00 50.69 122 GLY A C 1
ATOM 982 O O . GLY A 1 122 ? 14.909 -16.585 -16.108 1.00 50.69 122 GLY A O 1
ATOM 983 N N . VAL A 1 123 ? 12.887 -17.397 -15.603 1.00 56.00 123 VAL A N 1
ATOM 984 C CA . VAL A 1 123 ? 12.165 -16.169 -15.937 1.00 56.00 123 VAL A CA 1
ATOM 985 C C . VAL A 1 123 ? 12.327 -15.127 -14.823 1.00 56.00 123 VAL A C 1
ATOM 987 O O . VAL A 1 123 ? 11.715 -15.207 -13.750 1.00 56.00 123 VAL A O 1
ATOM 990 N N . GLN A 1 124 ? 13.146 -14.104 -15.080 1.00 59.97 124 GLN A N 1
ATOM 991 C CA . GLN A 1 124 ? 13.326 -12.980 -14.165 1.00 59.97 124 GLN A CA 1
ATOM 992 C C . GLN A 1 124 ? 12.042 -12.145 -14.088 1.00 59.97 124 GLN A C 1
ATOM 994 O O . GLN A 1 124 ? 11.633 -11.496 -15.048 1.00 59.97 124 GLN A O 1
ATOM 999 N N . ARG A 1 125 ? 11.409 -12.141 -12.911 1.00 70.25 125 ARG A N 1
ATOM 1000 C CA . ARG A 1 125 ? 10.203 -11.339 -12.674 1.00 70.25 125 ARG A CA 1
ATOM 1001 C C . ARG A 1 125 ? 10.540 -9.851 -12.596 1.00 70.25 125 ARG A C 1
ATOM 1003 O O . ARG A 1 125 ? 11.521 -9.516 -11.922 1.00 70.25 125 ARG A O 1
ATOM 1010 N N . PRO A 1 126 ? 9.739 -8.962 -13.217 1.00 78.25 126 PRO A N 1
ATOM 1011 C CA . PRO A 1 126 ? 9.957 -7.531 -13.110 1.00 78.25 126 PRO A CA 1
ATOM 1012 C C . PRO A 1 126 ? 9.886 -7.112 -11.641 1.00 78.25 126 PRO A C 1
ATOM 1014 O O . PRO A 1 126 ? 9.071 -7.616 -10.862 1.00 78.25 126 PRO A O 1
ATOM 1017 N N . THR A 1 127 ? 10.778 -6.200 -11.264 1.00 82.06 127 THR A N 1
ATOM 1018 C CA . THR A 1 127 ? 10.816 -5.607 -9.928 1.00 82.06 127 THR A CA 1
ATOM 1019 C C . THR A 1 127 ? 10.466 -4.129 -9.989 1.00 82.06 127 THR A C 1
ATOM 1021 O O . THR A 1 127 ? 10.817 -3.428 -10.940 1.00 82.06 127 THR A O 1
ATOM 1024 N N . ILE A 1 128 ? 9.837 -3.644 -8.930 1.00 86.06 128 ILE A N 1
ATOM 1025 C CA . ILE A 1 128 ? 9.591 -2.238 -8.661 1.00 86.06 128 ILE A CA 1
ATOM 1026 C C . ILE A 1 128 ? 10.710 -1.724 -7.764 1.00 86.06 128 ILE A C 1
ATOM 1028 O O . ILE A 1 128 ? 10.989 -2.308 -6.717 1.00 86.06 128 ILE A O 1
ATOM 1032 N N . THR A 1 129 ? 11.332 -0.623 -8.165 1.00 86.50 129 THR A N 1
ATOM 1033 C CA . THR A 1 129 ? 12.295 0.099 -7.333 1.00 86.50 129 THR A CA 1
ATOM 1034 C C . THR A 1 129 ? 11.544 1.152 -6.527 1.00 86.50 129 THR A C 1
ATOM 1036 O O . THR A 1 129 ? 10.885 2.012 -7.109 1.00 86.50 129 THR A O 1
ATOM 1039 N N . MET A 1 130 ? 11.637 1.085 -5.201 1.00 87.62 130 MET A N 1
ATOM 1040 C CA . MET A 1 130 ? 11.017 2.040 -4.282 1.00 87.62 130 MET A CA 1
ATOM 1041 C C . MET A 1 130 ? 12.113 2.739 -3.472 1.00 87.62 130 MET A C 1
ATOM 1043 O O . MET A 1 130 ? 12.924 2.097 -2.806 1.00 87.62 130 MET A O 1
ATOM 1047 N N . TYR A 1 131 ? 12.158 4.068 -3.551 1.00 84.88 131 TYR A N 1
ATOM 1048 C CA . TYR A 1 131 ? 13.273 4.894 -3.065 1.00 84.88 131 TYR A CA 1
ATOM 1049 C C . TYR A 1 131 ? 13.143 5.329 -1.609 1.00 84.88 131 TYR A C 1
ATOM 1051 O O . TYR A 1 131 ? 14.059 5.930 -1.055 1.00 84.88 131 TYR A O 1
ATOM 1059 N N . LYS A 1 132 ? 12.019 5.024 -0.963 1.00 84.06 132 LYS A N 1
ATOM 1060 C CA . LYS A 1 132 ? 11.809 5.343 0.446 1.00 84.06 132 LYS A CA 1
ATOM 1061 C C . LYS A 1 132 ? 11.264 4.137 1.180 1.00 84.06 132 LYS A C 1
ATOM 1063 O O . LYS A 1 132 ? 10.105 4.112 1.569 1.00 84.06 132 LYS A O 1
ATOM 1068 N N . THR A 1 133 ? 12.124 3.132 1.315 1.00 78.25 133 THR A N 1
ATOM 1069 C CA . THR A 1 133 ? 11.790 1.887 2.001 1.00 78.25 133 THR A CA 1
ATOM 1070 C C . THR A 1 133 ? 12.834 1.502 3.031 1.00 78.25 133 THR A C 1
ATOM 1072 O O . THR A 1 133 ? 14.017 1.800 2.859 1.00 78.25 133 THR A O 1
ATOM 1075 N N . ARG A 1 134 ? 12.422 0.748 4.047 1.00 71.75 134 ARG A N 1
ATOM 1076 C CA . ARG A 1 134 ? 13.306 0.123 5.026 1.00 71.75 134 ARG A CA 1
ATOM 1077 C C . ARG A 1 134 ? 13.025 -1.374 5.102 1.00 71.75 134 ARG A C 1
ATOM 1079 O O . ARG A 1 134 ? 12.123 -1.798 5.810 1.00 71.75 134 ARG A O 1
ATOM 1086 N N . ILE A 1 135 ? 13.859 -2.174 4.443 1.00 63.34 135 ILE A N 1
ATOM 1087 C CA . ILE A 1 135 ? 13.874 -3.629 4.631 1.00 63.34 135 ILE A CA 1
ATOM 1088 C C . ILE A 1 135 ? 14.866 -3.929 5.759 1.00 63.34 135 ILE A C 1
ATOM 1090 O O . ILE A 1 135 ? 16.073 -3.774 5.588 1.00 63.34 135 ILE A O 1
ATOM 1094 N N . VAL A 1 136 ? 14.363 -4.316 6.934 1.00 54.84 136 VAL A N 1
ATOM 1095 C CA . VAL A 1 136 ? 15.163 -4.444 8.173 1.00 54.84 136 VAL A CA 1
ATOM 1096 C C . VAL A 1 136 ? 16.310 -5.457 8.065 1.00 54.84 136 VAL A C 1
ATOM 1098 O O . VAL A 1 136 ? 17.317 -5.299 8.750 1.00 54.84 136 VAL A O 1
ATOM 1101 N N . TYR A 1 137 ? 16.211 -6.450 7.177 1.00 47.31 137 TYR A N 1
ATOM 1102 C CA . TYR A 1 137 ? 17.186 -7.543 7.092 1.00 47.31 137 TYR A CA 1
ATOM 1103 C C . TYR A 1 137 ? 18.220 -7.437 5.962 1.00 47.31 137 TYR A C 1
ATOM 1105 O O . TYR A 1 137 ? 19.015 -8.363 5.808 1.00 47.31 137 TYR A O 1
ATOM 1113 N N . ASN A 1 138 ? 18.290 -6.335 5.200 1.00 41.81 138 ASN A N 1
ATOM 1114 C CA . ASN A 1 138 ? 19.368 -6.179 4.218 1.00 41.81 138 ASN A CA 1
ATOM 1115 C C . ASN A 1 138 ? 19.980 -4.772 4.209 1.00 41.81 138 ASN A C 1
ATOM 1117 O O . ASN A 1 138 ? 19.288 -3.764 4.104 1.00 41.81 138 ASN A O 1
ATOM 1121 N N . ARG A 1 139 ? 21.309 -4.732 4.349 1.00 43.56 139 ARG A N 1
ATOM 1122 C CA . ARG A 1 139 ? 22.169 -3.563 4.595 1.00 43.56 139 ARG A CA 1
ATOM 1123 C C . ARG A 1 139 ? 22.377 -2.692 3.351 1.00 43.56 139 ARG A C 1
ATOM 1125 O O . ARG A 1 139 ? 23.506 -2.360 3.003 1.00 43.56 139 ARG A O 1
ATOM 1132 N N . SER A 1 140 ? 21.307 -2.313 2.672 1.00 48.28 140 SER A N 1
ATOM 1133 C CA . SER A 1 140 ? 21.366 -1.286 1.637 1.00 48.28 140 SER A CA 1
ATOM 1134 C C . SER A 1 140 ? 20.495 -0.136 2.096 1.00 48.28 140 SER A C 1
ATOM 1136 O O . SER A 1 140 ? 19.314 -0.325 2.386 1.00 48.28 140 SER A O 1
ATOM 1138 N N . ALA A 1 141 ? 21.071 1.064 2.164 1.00 61.44 141 ALA A N 1
ATOM 1139 C CA . ALA A 1 141 ? 20.257 2.268 2.102 1.00 61.44 141 ALA A CA 1
ATOM 1140 C C . ALA A 1 141 ? 19.288 2.143 0.903 1.00 61.44 141 ALA A C 1
ATOM 1142 O O . ALA A 1 141 ? 19.618 1.437 -0.058 1.00 61.44 141 ALA A O 1
ATOM 1143 N N . PRO A 1 142 ? 18.098 2.765 0.952 1.00 66.44 142 PRO A N 1
ATOM 1144 C CA . PRO A 1 142 ? 17.205 2.813 -0.201 1.00 66.44 142 PRO A CA 1
ATOM 1145 C C . PRO A 1 142 ? 17.967 3.103 -1.512 1.00 66.44 142 PRO A C 1
ATOM 1147 O O . PRO A 1 142 ? 18.952 3.844 -1.486 1.00 66.44 142 PRO A O 1
ATOM 1150 N N . PRO A 1 143 ? 17.514 2.552 -2.653 1.00 76.88 143 PRO A N 1
ATOM 1151 C CA . PRO A 1 143 ? 16.186 1.971 -2.869 1.00 76.88 143 PRO A CA 1
ATOM 1152 C C . PRO A 1 143 ? 16.061 0.460 -2.599 1.00 76.88 143 PRO A C 1
ATOM 1154 O O . PRO A 1 143 ? 16.999 -0.310 -2.792 1.00 76.88 143 PRO A O 1
ATOM 1157 N N . GLY A 1 144 ? 14.851 0.018 -2.239 1.00 78.88 144 GLY A N 1
ATOM 1158 C CA . GLY A 1 144 ? 14.467 -1.396 -2.213 1.00 78.88 144 GLY A CA 1
ATOM 1159 C C . GLY A 1 144 ? 13.909 -1.865 -3.563 1.00 78.88 144 GLY A C 1
ATOM 1160 O O . GLY A 1 144 ? 13.246 -1.102 -4.267 1.00 78.88 144 GLY A O 1
ATOM 1161 N N . LYS A 1 145 ? 14.167 -3.128 -3.932 1.00 83.19 145 LYS A N 1
ATOM 1162 C CA . LYS A 1 145 ? 13.608 -3.771 -5.134 1.00 83.19 145 LYS A CA 1
ATOM 1163 C C . LYS A 1 145 ? 12.605 -4.847 -4.736 1.00 83.19 145 LYS A C 1
ATOM 1165 O O . LYS A 1 145 ? 12.968 -5.821 -4.082 1.00 83.19 145 LYS A O 1
ATOM 1170 N N . PHE A 1 146 ? 11.365 -4.692 -5.180 1.00 81.88 146 PHE A N 1
ATOM 1171 C CA . PHE A 1 146 ? 10.236 -5.525 -4.777 1.00 81.88 146 PHE A CA 1
ATOM 1172 C C . PHE A 1 146 ? 9.608 -6.199 -5.990 1.00 81.88 146 PHE A C 1
ATOM 1174 O O . PHE A 1 146 ? 9.440 -5.571 -7.028 1.00 81.88 146 PHE A O 1
ATOM 1181 N N . ARG A 1 147 ? 9.220 -7.472 -5.883 1.00 81.69 147 ARG A N 1
ATOM 1182 C CA . ARG A 1 147 ? 8.381 -8.110 -6.921 1.00 81.69 147 ARG A CA 1
ATOM 1183 C C . ARG A 1 147 ? 6.949 -7.578 -6.880 1.00 81.69 147 ARG A C 1
ATOM 1185 O O . ARG A 1 147 ? 6.319 -7.406 -7.915 1.00 81.69 147 ARG A O 1
ATOM 1192 N N . PHE A 1 148 ? 6.476 -7.327 -5.669 1.00 85.88 148 PHE A N 1
ATOM 1193 C CA . PHE A 1 148 ? 5.248 -6.629 -5.334 1.00 85.88 148 PHE A CA 1
ATOM 1194 C C . PHE A 1 148 ? 5.448 -6.002 -3.950 1.00 85.88 148 PHE A C 1
ATOM 1196 O O . PHE A 1 148 ? 6.326 -6.439 -3.200 1.00 85.88 148 PHE A O 1
ATOM 1203 N N . HIS A 1 149 ? 4.627 -5.019 -3.602 1.00 90.12 149 HIS A N 1
ATOM 1204 C CA . HIS A 1 149 ? 4.551 -4.481 -2.246 1.00 90.12 149 HIS A CA 1
ATOM 1205 C C . HIS A 1 149 ? 3.094 -4.329 -1.816 1.00 90.12 149 HIS A C 1
ATOM 1207 O O . HIS A 1 149 ? 2.210 -4.200 -2.664 1.00 90.12 149 HIS A O 1
ATOM 1213 N N . ALA A 1 150 ? 2.842 -4.364 -0.513 1.00 91.00 150 ALA A N 1
ATOM 1214 C CA . ALA A 1 150 ? 1.511 -4.234 0.056 1.00 91.00 150 ALA A CA 1
ATOM 1215 C C . ALA A 1 150 ? 1.514 -3.172 1.152 1.00 91.00 150 ALA A C 1
ATOM 1217 O O . ALA A 1 150 ? 2.454 -3.086 1.941 1.00 91.00 150 ALA A O 1
ATOM 1218 N N . PHE A 1 151 ? 0.433 -2.406 1.232 1.00 93.94 151 PHE A N 1
ATOM 1219 C CA . PHE A 1 151 ? 0.181 -1.437 2.297 1.00 93.94 151 PHE A CA 1
ATOM 1220 C C . PHE A 1 151 ? -1.323 -1.305 2.545 1.00 93.94 151 PHE A C 1
ATOM 1222 O O . PHE A 1 151 ? -2.145 -1.648 1.695 1.00 93.94 151 PHE A O 1
ATOM 1229 N N . ALA A 1 152 ? -1.704 -0.825 3.726 1.00 95.50 152 ALA A N 1
ATOM 1230 C CA . ALA A 1 152 ? -3.096 -0.517 4.030 1.00 95.50 152 ALA A CA 1
ATOM 1231 C C . ALA A 1 152 ? -3.372 0.974 3.815 1.00 95.50 152 ALA A C 1
ATOM 1233 O O . ALA A 1 152 ? -2.488 1.811 3.963 1.00 95.50 152 ALA A O 1
ATOM 1234 N N . ALA A 1 153 ? -4.610 1.318 3.489 1.00 95.62 153 ALA A N 1
ATOM 1235 C CA . ALA A 1 153 ? -5.087 2.682 3.360 1.00 95.62 153 ALA A CA 1
ATOM 1236 C C . ALA A 1 153 ? -6.332 2.863 4.227 1.00 95.62 153 ALA A C 1
ATOM 1238 O O . ALA A 1 153 ? -7.347 2.206 3.996 1.00 95.62 153 ALA A O 1
ATOM 1239 N N . PHE A 1 154 ? -6.261 3.752 5.214 1.00 92.88 154 PHE A N 1
ATOM 1240 C CA . PHE A 1 154 ? -7.424 4.222 5.961 1.00 92.88 154 PHE A CA 1
ATOM 1241 C C . PHE A 1 154 ? -7.800 5.595 5.414 1.00 92.88 154 PHE A C 1
ATOM 1243 O O . PHE A 1 154 ? -7.009 6.536 5.501 1.00 92.88 154 PHE A O 1
ATOM 1250 N N . LYS A 1 155 ? -8.998 5.705 4.826 1.00 87.38 155 LYS A N 1
ATOM 1251 C CA . LYS A 1 155 ? -9.435 6.912 4.102 1.00 87.38 155 LYS A CA 1
ATOM 1252 C C . LYS A 1 155 ? -8.434 7.274 2.993 1.00 87.38 155 LYS A C 1
ATOM 1254 O O . LYS A 1 155 ? -8.279 6.510 2.044 1.00 87.38 155 LYS A O 1
ATOM 1259 N N . ASP A 1 156 ? -7.781 8.424 3.101 1.00 88.25 156 ASP A N 1
ATOM 1260 C CA . ASP A 1 156 ? -6.816 8.981 2.155 1.00 88.25 156 ASP A CA 1
ATOM 1261 C C . ASP A 1 156 ? -5.361 8.881 2.644 1.00 88.25 156 ASP A C 1
ATOM 1263 O O . ASP A 1 156 ? -4.476 9.544 2.097 1.00 88.25 156 ASP A O 1
ATOM 1267 N N . LYS A 1 157 ? -5.096 8.045 3.660 1.00 94.38 157 LYS A N 1
ATOM 1268 C CA . LYS A 1 157 ? -3.772 7.884 4.272 1.00 94.38 157 LYS A CA 1
ATOM 1269 C C . LYS A 1 157 ? -3.290 6.435 4.251 1.00 94.38 157 LYS A C 1
ATOM 1271 O O . LYS A 1 157 ? -4.034 5.512 4.574 1.00 94.38 157 LYS A O 1
ATOM 1276 N N . ILE A 1 158 ? -2.019 6.255 3.911 1.00 96.44 158 ILE A N 1
ATOM 1277 C CA . ILE A 1 158 ? -1.302 4.984 3.831 1.00 96.44 158 ILE A CA 1
ATOM 1278 C C . ILE A 1 158 ? -0.669 4.618 5.178 1.00 96.44 158 ILE A C 1
ATOM 1280 O O . ILE A 1 158 ? -0.025 5.445 5.825 1.00 96.44 158 ILE A O 1
ATOM 1284 N N . MET A 1 159 ? -0.826 3.348 5.545 1.00 96.25 159 MET A N 1
ATOM 1285 C CA . MET A 1 159 ? -0.112 2.607 6.582 1.00 96.25 159 MET A CA 1
ATOM 1286 C C . MET A 1 159 ? 0.800 1.591 5.893 1.00 96.25 159 MET A C 1
ATOM 1288 O O . MET A 1 159 ? 0.331 0.568 5.390 1.00 96.25 159 MET A O 1
ATOM 1292 N N . ASP A 1 160 ? 2.098 1.877 5.868 1.00 94.56 160 ASP A N 1
ATOM 1293 C CA . ASP A 1 160 ? 3.107 1.022 5.244 1.00 94.56 160 ASP A CA 1
ATOM 1294 C C . ASP A 1 160 ? 4.239 0.738 6.234 1.00 94.56 160 ASP A C 1
ATOM 1296 O O . ASP A 1 160 ? 4.984 1.644 6.623 1.00 94.56 160 ASP A O 1
ATOM 1300 N N . PHE A 1 161 ? 4.350 -0.528 6.639 1.00 91.44 161 PHE A N 1
ATOM 1301 C CA . PHE A 1 161 ? 5.380 -1.005 7.561 1.00 91.44 161 PHE A CA 1
ATOM 1302 C C . PHE A 1 161 ? 6.796 -0.883 6.991 1.00 91.44 161 PHE A C 1
ATOM 1304 O O . PHE A 1 161 ? 7.748 -0.850 7.761 1.00 91.44 161 PHE A O 1
ATOM 1311 N N . ASP A 1 162 ? 6.950 -0.774 5.674 1.00 88.81 162 ASP A N 1
ATOM 1312 C CA . ASP A 1 162 ? 8.261 -0.724 5.041 1.00 88.81 162 ASP A CA 1
ATOM 1313 C C . ASP A 1 162 ? 8.617 0.684 4.546 1.00 88.81 162 ASP A C 1
ATOM 1315 O O . ASP A 1 162 ? 9.659 0.843 3.925 1.00 88.81 162 ASP A O 1
ATOM 1319 N N . TYR A 1 163 ? 7.830 1.729 4.850 1.00 87.88 163 TYR A N 1
ATOM 1320 C CA . TYR A 1 163 ? 8.091 3.105 4.387 1.00 87.88 163 TYR A CA 1
ATOM 1321 C C . TYR A 1 163 ? 9.294 3.775 5.070 1.00 87.88 163 TYR A C 1
ATOM 1323 O O . TYR A 1 163 ? 10.236 4.219 4.417 1.00 87.88 163 TYR A O 1
ATOM 1331 N N . THR A 1 164 ? 9.291 3.894 6.402 1.00 83.00 164 THR A N 1
ATOM 1332 C CA . THR A 1 164 ? 10.423 4.469 7.160 1.00 83.00 164 THR A CA 1
ATOM 1333 C C . THR A 1 164 ? 10.515 3.858 8.560 1.00 83.00 164 THR A C 1
ATOM 1335 O O . THR A 1 164 ? 9.611 3.154 8.993 1.00 83.00 164 THR A O 1
ATOM 1338 N N . ASN A 1 165 ? 11.560 4.206 9.321 1.00 78.75 165 ASN A N 1
ATOM 1339 C CA . ASN A 1 165 ? 11.713 3.818 10.735 1.00 78.75 165 ASN A CA 1
ATOM 1340 C C . ASN A 1 165 ? 10.691 4.487 11.675 1.00 78.75 165 ASN A C 1
ATOM 1342 O O . ASN A 1 165 ? 10.714 4.243 12.878 1.00 78.75 165 ASN A O 1
ATOM 1346 N N . SER A 1 166 ? 9.842 5.368 11.144 1.00 84.44 166 SER A N 1
ATOM 1347 C CA . SER A 1 166 ? 8.831 6.100 11.895 1.00 84.44 166 SER A CA 1
ATOM 1348 C C . SER A 1 166 ? 7.448 5.777 11.318 1.00 84.44 166 SER A C 1
ATOM 1350 O O . SER A 1 166 ? 7.046 6.391 10.322 1.00 84.44 166 SER A O 1
ATOM 1352 N N . PRO A 1 167 ? 6.718 4.801 11.893 1.00 87.94 167 PRO A N 1
ATOM 1353 C CA . PRO A 1 167 ? 5.361 4.475 11.463 1.00 87.94 167 PRO A CA 1
ATOM 1354 C C . PRO A 1 167 ? 4.445 5.696 11.613 1.00 87.94 167 PRO A C 1
ATOM 1356 O O . PRO A 1 167 ? 4.290 6.281 12.696 1.00 87.94 167 PRO A O 1
ATOM 1359 N N . LYS A 1 168 ? 3.847 6.085 10.487 1.00 92.25 168 LYS A N 1
ATOM 1360 C CA . LYS A 1 168 ? 2.943 7.227 10.357 1.00 92.25 168 LYS A CA 1
ATOM 1361 C C . LYS A 1 168 ? 1.898 6.983 9.278 1.00 92.25 168 LYS A C 1
ATOM 1363 O O . LYS A 1 168 ? 2.129 6.205 8.358 1.00 92.25 168 LYS A O 1
ATOM 1368 N N . LEU A 1 169 ? 0.783 7.693 9.397 1.00 94.12 169 LEU A N 1
ATOM 1369 C CA . LEU A 1 169 ? -0.253 7.759 8.375 1.00 94.12 169 LEU A CA 1
ATOM 1370 C C . LEU A 1 169 ? 0.146 8.817 7.347 1.00 94.12 169 LEU A C 1
ATOM 1372 O O . LEU A 1 169 ? 0.260 9.992 7.689 1.00 94.12 169 LEU A O 1
ATOM 1376 N N . MET A 1 170 ? 0.412 8.394 6.114 1.00 94.81 170 MET A N 1
ATOM 1377 C CA . MET A 1 170 ? 0.916 9.271 5.053 1.00 94.81 170 MET A CA 1
ATOM 1378 C C . MET A 1 170 ? -0.179 9.567 4.027 1.00 94.81 170 MET A C 1
ATOM 1380 O O . MET A 1 170 ? -0.708 8.603 3.478 1.00 94.81 170 MET A O 1
ATOM 1384 N N . PRO A 1 171 ? -0.510 10.830 3.703 1.00 94.62 171 PRO A N 1
ATOM 1385 C CA . PRO A 1 171 ? -1.414 11.126 2.594 1.00 94.62 171 PRO A CA 1
ATOM 1386 C C . PRO A 1 171 ? -0.992 10.396 1.314 1.00 94.62 171 PRO A C 1
ATOM 1388 O O . PRO A 1 171 ? 0.192 10.354 0.979 1.00 94.62 171 PRO A O 1
ATOM 1391 N N . ILE A 1 172 ? -1.950 9.796 0.599 1.00 92.75 172 ILE A N 1
ATOM 1392 C CA . ILE A 1 172 ? -1.651 8.884 -0.519 1.00 92.75 172 ILE A CA 1
ATOM 1393 C C . ILE A 1 172 ? -0.735 9.525 -1.576 1.00 92.75 172 ILE A C 1
ATOM 1395 O O . ILE A 1 172 ? 0.190 8.869 -2.056 1.00 92.75 172 ILE A O 1
ATOM 1399 N N . ARG A 1 173 ? -0.940 10.804 -1.921 1.00 89.88 173 ARG A N 1
ATOM 1400 C CA . ARG A 1 173 ? -0.073 11.504 -2.887 1.00 89.88 173 ARG A CA 1
ATOM 1401 C C . ARG A 1 173 ? 1.358 11.622 -2.393 1.00 89.88 173 ARG A C 1
ATOM 1403 O O . ARG A 1 173 ? 2.274 11.150 -3.059 1.00 89.88 173 ARG A O 1
ATOM 1410 N N . GLU A 1 174 ? 1.527 12.154 -1.187 1.00 92.06 174 GLU A N 1
ATOM 1411 C CA . GLU A 1 174 ? 2.837 12.323 -0.556 1.00 92.06 174 GLU A CA 1
ATOM 1412 C C . GLU A 1 174 ? 3.582 10.991 -0.405 1.00 92.06 174 GLU A C 1
ATOM 1414 O O . GLU A 1 174 ? 4.809 10.936 -0.544 1.00 92.06 174 GLU A O 1
ATOM 1419 N N . TYR A 1 175 ? 2.845 9.904 -0.154 1.00 94.25 175 TYR A N 1
ATOM 1420 C CA . TYR A 1 175 ? 3.390 8.552 -0.115 1.00 94.25 175 TYR A CA 1
ATOM 1421 C C . TYR A 1 175 ? 4.010 8.163 -1.462 1.00 94.25 175 TYR A C 1
ATOM 1423 O O . TYR A 1 175 ? 5.199 7.838 -1.512 1.00 94.25 175 TYR A O 1
AT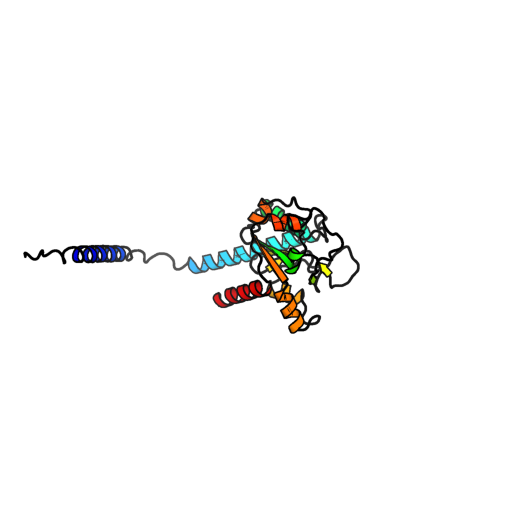OM 1431 N N . PHE A 1 176 ? 3.249 8.243 -2.558 1.00 92.19 176 PHE A N 1
ATOM 1432 C CA . PHE A 1 176 ? 3.733 7.847 -3.884 1.00 92.19 176 PHE A CA 1
ATOM 1433 C C . PHE A 1 176 ? 4.798 8.792 -4.448 1.00 92.19 176 PHE A C 1
ATOM 1435 O O . PHE A 1 176 ? 5.755 8.317 -5.061 1.00 92.19 176 PHE A O 1
ATOM 1442 N N . ASP A 1 177 ? 4.688 10.098 -4.197 1.00 89.44 177 ASP A N 1
ATOM 1443 C CA . ASP A 1 177 ? 5.725 11.080 -4.537 1.00 89.44 177 ASP A CA 1
ATOM 1444 C C . ASP A 1 177 ? 7.051 10.760 -3.844 1.00 89.44 177 ASP A C 1
ATOM 1446 O O . ASP A 1 177 ? 8.118 10.839 -4.451 1.00 89.44 177 ASP A O 1
ATOM 1450 N N . SER A 1 178 ? 6.985 10.357 -2.574 1.00 89.75 178 SER A N 1
ATOM 1451 C CA . SER A 1 178 ? 8.170 9.977 -1.812 1.00 89.75 178 SER A CA 1
ATOM 1452 C C . SER A 1 178 ? 8.753 8.630 -2.245 1.00 89.75 178 SER A C 1
ATOM 1454 O O . SER A 1 178 ? 9.973 8.479 -2.282 1.00 89.75 178 SER A O 1
ATOM 1456 N N . MET A 1 179 ? 7.899 7.639 -2.522 1.00 89.69 179 MET A N 1
ATOM 1457 C CA . MET A 1 179 ? 8.324 6.294 -2.927 1.00 89.69 179 MET A CA 1
ATOM 1458 C C . MET A 1 179 ? 8.979 6.283 -4.309 1.00 89.69 179 MET A C 1
ATOM 1460 O O . MET A 1 179 ? 9.897 5.497 -4.544 1.00 89.69 179 MET A O 1
ATOM 1464 N N . PHE A 1 180 ? 8.546 7.176 -5.200 1.00 88.94 180 PHE A N 1
ATOM 1465 C CA . PHE A 1 180 ? 9.025 7.304 -6.576 1.00 88.94 180 PHE A CA 1
ATOM 1466 C C . PHE A 1 180 ? 9.595 8.708 -6.821 1.00 88.94 180 PHE A C 1
ATOM 1468 O O . PHE A 1 180 ? 9.122 9.457 -7.679 1.00 88.94 180 PHE A O 1
ATOM 1475 N N . SER A 1 181 ? 10.594 9.055 -6.001 1.00 79.25 181 SER A N 1
ATOM 1476 C CA . SER A 1 181 ? 11.243 10.369 -5.920 1.00 79.25 181 SER A CA 1
ATOM 1477 C C . SER A 1 181 ? 11.588 10.970 -7.287 1.00 79.25 181 SER A C 1
ATOM 1479 O O . SER A 1 181 ? 12.315 10.371 -8.078 1.00 79.25 181 SER A O 1
ATOM 1481 N N . SER A 1 182 ? 11.165 12.216 -7.519 1.00 75.12 182 SER A N 1
ATOM 1482 C CA . SER A 1 182 ? 11.545 13.007 -8.702 1.00 75.12 182 SER A CA 1
ATOM 1483 C C . SER A 1 182 ? 13.015 13.436 -8.719 1.00 75.12 182 SER A C 1
ATOM 1485 O O . SER A 1 182 ? 13.490 13.932 -9.737 1.00 75.12 182 SER A O 1
ATOM 1487 N N . LYS A 1 183 ? 13.744 13.263 -7.607 1.00 84.25 183 LYS A N 1
ATOM 1488 C CA . LYS A 1 183 ? 15.201 13.469 -7.568 1.00 84.25 183 LYS A CA 1
ATOM 1489 C C . LYS A 1 183 ? 15.965 12.305 -8.199 1.00 84.25 183 LYS A C 1
ATOM 1491 O O . LYS A 1 183 ? 17.061 12.509 -8.699 1.00 84.25 183 LYS A O 1
ATOM 1496 N N . GLU A 1 184 ? 15.376 11.112 -8.163 1.00 84.56 184 GLU A N 1
ATOM 1497 C CA . GLU A 1 184 ? 16.001 9.855 -8.597 1.00 84.56 184 GLU A CA 1
ATOM 1498 C C . GLU A 1 184 ? 15.532 9.418 -9.989 1.00 84.56 184 GLU A C 1
ATOM 1500 O O . GLU A 1 184 ? 16.112 8.519 -10.593 1.00 84.56 184 GLU A O 1
ATOM 1505 N N . MET A 1 185 ? 14.446 10.020 -10.478 1.00 85.75 185 MET A N 1
ATOM 1506 C CA . MET A 1 185 ? 13.783 9.648 -11.718 1.00 85.75 185 MET A CA 1
ATOM 1507 C C . MET A 1 185 ? 13.244 10.893 -12.415 1.00 85.75 185 MET A C 1
ATOM 1509 O O . MET A 1 185 ? 12.513 11.686 -11.812 1.00 85.75 185 MET A O 1
ATOM 1513 N N . ASN A 1 186 ? 13.570 11.061 -13.696 1.00 87.94 186 ASN A N 1
ATOM 1514 C CA . ASN A 1 186 ? 13.053 12.190 -14.464 1.00 87.94 186 ASN A CA 1
ATOM 1515 C C . ASN A 1 186 ? 11.548 12.025 -14.761 1.00 87.94 186 ASN A C 1
ATOM 1517 O O . ASN A 1 186 ? 10.962 10.952 -14.602 1.00 87.94 186 ASN A O 1
ATOM 1521 N N . GLN A 1 187 ? 10.890 13.093 -15.221 1.00 87.75 187 GLN A N 1
ATOM 1522 C CA . GLN A 1 187 ? 9.438 13.082 -15.445 1.00 87.75 187 GLN A CA 1
ATOM 1523 C C . GLN A 1 187 ? 8.987 12.027 -16.471 1.00 87.75 187 GLN A C 1
ATOM 1525 O O . GLN A 1 187 ? 7.913 11.441 -16.314 1.00 87.75 187 GLN A O 1
ATOM 1530 N N . LYS A 1 188 ? 9.793 11.766 -17.510 1.00 89.81 188 LYS A N 1
ATOM 1531 C CA . LYS A 1 188 ? 9.485 10.768 -18.544 1.00 89.81 188 LYS A CA 1
ATOM 1532 C C . LYS A 1 188 ? 9.550 9.355 -17.966 1.00 89.81 188 LYS A C 1
ATOM 1534 O O . LYS A 1 188 ? 8.596 8.601 -18.127 1.00 89.81 188 LYS A O 1
ATOM 1539 N N . GLU A 1 189 ? 10.631 9.027 -17.264 1.00 88.19 189 GLU A N 1
ATOM 1540 C CA . GLU A 1 189 ? 10.812 7.739 -16.581 1.00 88.19 189 GLU A CA 1
ATOM 1541 C C . GLU A 1 189 ? 9.720 7.505 -15.536 1.00 88.19 189 GLU A C 1
ATOM 1543 O O . GLU A 1 189 ? 9.160 6.415 -15.448 1.00 88.19 189 GLU A O 1
ATOM 1548 N N . ARG A 1 190 ? 9.350 8.548 -14.787 1.00 86.75 190 ARG A N 1
ATOM 1549 C CA . ARG A 1 190 ? 8.301 8.460 -13.771 1.00 86.75 190 ARG A CA 1
ATOM 1550 C C . ARG A 1 190 ? 6.928 8.214 -14.384 1.00 86.75 190 ARG A C 1
ATOM 1552 O O . ARG A 1 190 ? 6.167 7.400 -13.866 1.00 86.75 190 ARG A O 1
ATOM 1559 N N . LYS A 1 191 ? 6.609 8.888 -15.491 1.00 87.81 191 LYS A N 1
ATOM 1560 C CA . LYS A 1 191 ? 5.360 8.663 -16.230 1.00 87.81 191 LYS A CA 1
ATOM 1561 C C . LYS A 1 191 ? 5.305 7.247 -16.804 1.00 87.81 191 LYS A C 1
ATOM 1563 O O . LYS A 1 191 ? 4.270 6.595 -16.685 1.00 87.81 191 LYS A O 1
ATOM 1568 N N . ASP A 1 192 ? 6.409 6.767 -17.374 1.00 87.69 192 ASP A N 1
ATOM 1569 C CA . ASP A 1 192 ? 6.521 5.394 -17.871 1.00 87.69 192 ASP A CA 1
ATOM 1570 C C . ASP A 1 192 ? 6.315 4.375 -16.740 1.00 87.69 192 ASP A C 1
ATOM 1572 O O . ASP A 1 192 ? 5.426 3.525 -16.831 1.00 87.69 192 ASP A O 1
ATOM 1576 N N . LEU A 1 193 ? 7.016 4.551 -15.612 1.00 88.25 193 LEU A N 1
ATOM 1577 C CA . LEU A 1 193 ? 6.836 3.748 -14.405 1.00 88.25 193 LEU A CA 1
ATOM 1578 C C . LEU A 1 193 ? 5.368 3.738 -13.956 1.00 88.25 193 LEU A C 1
ATOM 1580 O O . LEU A 1 193 ? 4.784 2.676 -13.773 1.00 88.25 193 LEU A O 1
ATOM 1584 N N . PHE A 1 194 ? 4.733 4.901 -13.815 1.00 90.31 194 PHE A N 1
ATOM 1585 C CA . PHE A 1 194 ? 3.354 4.997 -13.319 1.00 90.31 194 PHE A CA 1
ATOM 1586 C C . PHE A 1 194 ? 2.333 4.375 -14.282 1.00 90.31 194 PHE A C 1
ATOM 1588 O O . PHE A 1 194 ? 1.260 3.957 -13.843 1.00 90.31 194 PHE A O 1
ATOM 1595 N N . SER A 1 195 ? 2.666 4.286 -15.573 1.00 87.56 195 SER A N 1
ATOM 1596 C CA . SER A 1 195 ? 1.838 3.622 -16.584 1.00 87.56 195 SER A CA 1
ATOM 1597 C C . SER A 1 195 ? 1.943 2.092 -16.551 1.00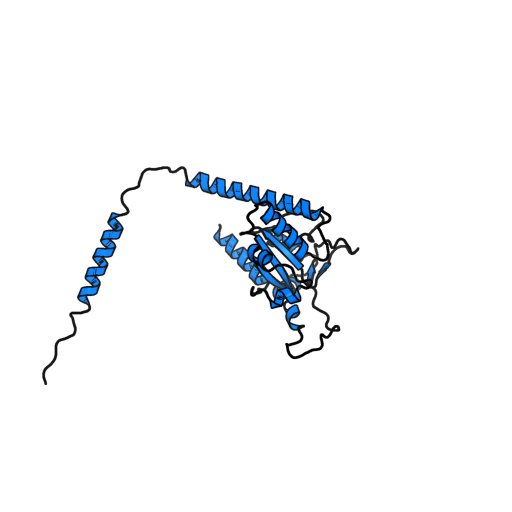 87.56 195 SER A C 1
ATOM 1599 O O . SER A 1 195 ? 0.999 1.407 -16.950 1.00 87.56 195 SER A O 1
ATOM 1601 N N . ARG A 1 196 ? 3.075 1.543 -16.081 1.00 88.19 196 ARG A N 1
ATOM 1602 C CA . ARG A 1 196 ? 3.276 0.090 -15.925 1.00 88.19 196 ARG A CA 1
ATOM 1603 C C . ARG A 1 196 ? 2.936 -0.424 -14.532 1.00 88.19 196 ARG A C 1
ATOM 1605 O O . ARG A 1 196 ? 2.546 -1.580 -14.401 1.00 88.19 196 ARG A O 1
ATOM 1612 N N . LEU A 1 197 ? 3.049 0.413 -13.501 1.00 90.81 197 LEU A N 1
ATOM 1613 C CA . LEU A 1 197 ? 2.660 0.029 -12.152 1.00 90.81 197 LEU A CA 1
ATOM 1614 C C . LEU A 1 197 ? 1.150 -0.145 -12.060 1.00 90.81 197 LEU A C 1
ATOM 1616 O O . LEU A 1 197 ? 0.365 0.718 -12.455 1.00 90.81 197 LEU A O 1
ATOM 1620 N N . THR A 1 198 ? 0.772 -1.280 -11.503 1.00 88.56 198 THR A N 1
ATOM 1621 C CA . THR A 1 198 ? -0.595 -1.742 -11.362 1.00 88.56 198 THR A CA 1
ATOM 1622 C C . THR A 1 198 ? -0.917 -1.874 -9.883 1.00 88.56 198 THR A C 1
ATOM 1624 O O . THR A 1 198 ? -0.092 -2.324 -9.088 1.00 88.56 198 THR A O 1
ATOM 1627 N N . LEU A 1 199 ? -2.119 -1.439 -9.520 1.00 89.88 199 LEU A N 1
ATOM 1628 C CA . LEU A 1 199 ? -2.673 -1.507 -8.185 1.00 89.88 199 LEU A CA 1
ATOM 1629 C C . LEU A 1 199 ? -3.867 -2.446 -8.147 1.00 89.88 199 LEU A C 1
ATOM 1631 O O . LEU A 1 199 ? -4.773 -2.345 -8.976 1.00 89.88 199 LEU A O 1
ATOM 1635 N N . ARG A 1 200 ? -3.921 -3.269 -7.105 1.00 87.94 200 ARG A N 1
ATOM 1636 C CA . ARG A 1 200 ? -5.138 -3.968 -6.694 1.00 87.94 200 ARG A CA 1
ATOM 1637 C C . ARG A 1 200 ? -5.570 -3.462 -5.331 1.00 87.94 200 ARG A C 1
ATOM 1639 O O . ARG A 1 200 ? -4.770 -3.431 -4.402 1.00 87.94 200 ARG A O 1
ATOM 1646 N N . VAL A 1 201 ? -6.832 -3.063 -5.227 1.00 89.81 201 VAL A N 1
ATOM 1647 C CA . VAL A 1 201 ? -7.399 -2.428 -4.035 1.00 89.81 201 VAL A CA 1
ATOM 1648 C C . VAL A 1 201 ? -8.519 -3.305 -3.495 1.00 89.81 201 VAL A C 1
ATOM 1650 O O . VAL A 1 201 ? -9.487 -3.571 -4.200 1.00 89.81 201 VAL A O 1
ATOM 1653 N N . ILE A 1 202 ? -8.388 -3.739 -2.246 1.00 88.44 202 ILE A N 1
ATOM 1654 C CA . ILE A 1 202 ? -9.231 -4.772 -1.642 1.00 88.44 202 ILE A CA 1
ATOM 1655 C C . ILE A 1 202 ? -9.803 -4.233 -0.338 1.00 88.44 202 ILE A C 1
ATOM 1657 O O . ILE A 1 202 ? -9.028 -3.786 0.509 1.00 88.44 202 ILE A O 1
ATOM 1661 N N . PRO A 1 203 ? -11.127 -4.238 -0.131 1.00 91.81 203 PRO A N 1
ATOM 1662 C CA . PRO A 1 203 ? -11.699 -3.865 1.158 1.00 91.81 203 PRO A CA 1
ATOM 1663 C C . PRO A 1 203 ? -11.144 -4.747 2.284 1.00 91.81 203 PRO A C 1
ATOM 1665 O O . PRO A 1 203 ? -11.022 -5.961 2.128 1.00 91.81 203 PRO A O 1
ATOM 1668 N N . ALA A 1 204 ? -10.825 -4.162 3.440 1.00 92.44 204 ALA A N 1
ATOM 1669 C CA . ALA A 1 204 ? -10.217 -4.899 4.551 1.00 92.44 204 ALA A CA 1
ATOM 1670 C C . ALA A 1 204 ? -11.073 -6.085 5.024 1.00 92.44 204 ALA A C 1
ATOM 1672 O O . ALA A 1 204 ? -10.530 -7.130 5.367 1.00 92.44 204 ALA A O 1
ATOM 1673 N N . LYS A 1 205 ? -12.406 -5.952 4.990 1.00 90.75 205 LYS A N 1
ATOM 1674 C CA . LYS A 1 205 ? -13.336 -7.046 5.316 1.00 90.75 205 LYS A CA 1
ATOM 1675 C C . LYS A 1 205 ? -13.144 -8.256 4.400 1.00 90.75 205 LYS A C 1
ATOM 1677 O O . LYS A 1 205 ? -13.067 -9.379 4.890 1.00 90.75 205 LYS A O 1
ATOM 1682 N N . ASP A 1 206 ? -13.013 -8.023 3.097 1.00 87.44 206 ASP A N 1
ATOM 1683 C CA . ASP A 1 206 ? -12.799 -9.093 2.122 1.00 87.44 206 ASP A CA 1
ATOM 1684 C C . ASP A 1 206 ? -11.389 -9.675 2.241 1.00 87.44 206 ASP A C 1
ATOM 1686 O O . ASP A 1 206 ? -11.206 -10.888 2.174 1.00 87.44 206 ASP A O 1
ATOM 1690 N N . PHE A 1 207 ? -10.393 -8.821 2.492 1.00 87.56 207 PHE A N 1
ATOM 1691 C CA . PHE A 1 207 ? -9.020 -9.255 2.736 1.00 87.56 207 PHE A CA 1
ATOM 1692 C C . PHE A 1 207 ? -8.910 -10.192 3.950 1.00 87.56 207 PHE A C 1
ATOM 1694 O O . PHE A 1 207 ? -8.236 -11.215 3.872 1.00 87.56 207 PHE A O 1
ATOM 1701 N N . LEU A 1 208 ? -9.598 -9.874 5.052 1.00 87.69 208 LEU A N 1
ATOM 1702 C CA . LEU A 1 208 ? -9.637 -10.716 6.251 1.00 87.69 208 LEU A CA 1
ATOM 1703 C C . LEU A 1 208 ? -10.416 -12.018 6.019 1.00 87.69 208 LEU A C 1
ATOM 1705 O O . LEU A 1 208 ? -9.964 -13.080 6.440 1.00 87.69 208 LEU A O 1
ATOM 1709 N N . LYS A 1 209 ? -11.565 -11.953 5.331 1.00 84.38 209 LYS A N 1
ATOM 1710 C CA . LYS A 1 209 ? -12.437 -13.114 5.082 1.00 84.38 209 LYS A CA 1
ATOM 1711 C C . LYS A 1 209 ? -11.774 -14.184 4.221 1.00 84.38 209 LYS A C 1
ATOM 1713 O O . LYS A 1 209 ? -11.997 -15.366 4.458 1.00 84.38 209 LYS A O 1
ATOM 1718 N N . ASN A 1 210 ? -10.991 -13.776 3.226 1.00 73.31 210 ASN A N 1
ATOM 1719 C CA . ASN A 1 210 ? -10.372 -14.723 2.303 1.00 73.31 210 ASN A CA 1
ATOM 1720 C C . ASN A 1 210 ? -9.233 -15.533 2.940 1.00 73.31 210 ASN A C 1
ATOM 1722 O O . ASN A 1 210 ? -8.820 -16.513 2.337 1.00 73.31 210 ASN A O 1
ATOM 1726 N N . GLY A 1 211 ? -8.790 -15.181 4.159 1.00 60.25 211 GLY A N 1
ATOM 1727 C CA . GLY A 1 211 ? -7.757 -15.901 4.901 1.00 60.25 211 GLY A CA 1
ATOM 1728 C C . GLY A 1 211 ? -6.394 -15.845 4.203 1.00 60.25 211 GLY A C 1
ATOM 1729 O O . GLY A 1 211 ? -6.234 -16.225 3.048 1.00 60.25 211 GLY A O 1
ATOM 1730 N N . LEU A 1 212 ? -5.346 -15.392 4.890 1.00 60.25 212 LEU A N 1
ATOM 1731 C CA . LEU A 1 212 ? -3.995 -15.505 4.336 1.00 60.25 212 LEU A CA 1
ATOM 1732 C C . LEU A 1 212 ? -3.480 -16.941 4.484 1.00 60.25 212 LEU A C 1
ATOM 1734 O O . LEU A 1 212 ? -2.670 -17.232 5.358 1.00 60.25 212 LEU A O 1
ATOM 1738 N N . HIS A 1 213 ? -3.921 -17.843 3.611 1.00 52.03 213 HIS A N 1
ATOM 1739 C CA . HIS A 1 213 ? -3.297 -19.165 3.474 1.00 52.03 213 HIS A CA 1
ATOM 1740 C C . HIS A 1 213 ? -2.108 -19.157 2.505 1.00 52.03 213 HIS A C 1
ATOM 1742 O O . HIS A 1 213 ? -1.424 -20.165 2.333 1.00 52.03 213 HIS A O 1
ATOM 1748 N N . HIS A 1 214 ? -1.832 -18.016 1.877 1.00 52.72 214 HIS A N 1
ATOM 1749 C CA . HIS A 1 214 ? -0.932 -17.957 0.739 1.00 52.72 214 HIS A CA 1
ATOM 1750 C C . HIS A 1 214 ? 0.419 -17.373 1.134 1.00 52.72 214 HIS A C 1
ATOM 1752 O O . HIS A 1 214 ? 0.562 -16.191 1.436 1.00 52.72 214 HIS A O 1
ATOM 1758 N N . THR A 1 215 ? 1.444 -18.217 1.065 1.00 48.75 215 THR A N 1
ATOM 1759 C CA . THR A 1 215 ? 2.860 -17.836 1.177 1.00 48.75 215 THR A CA 1
ATOM 1760 C C . THR A 1 215 ? 3.382 -17.124 -0.076 1.00 48.75 215 THR A C 1
ATOM 1762 O O . THR A 1 215 ? 4.540 -16.714 -0.126 1.00 48.75 215 THR A O 1
ATOM 1765 N N . SER A 1 216 ? 2.547 -16.974 -1.113 1.00 54.25 216 SER A N 1
ATOM 1766 C CA . SER 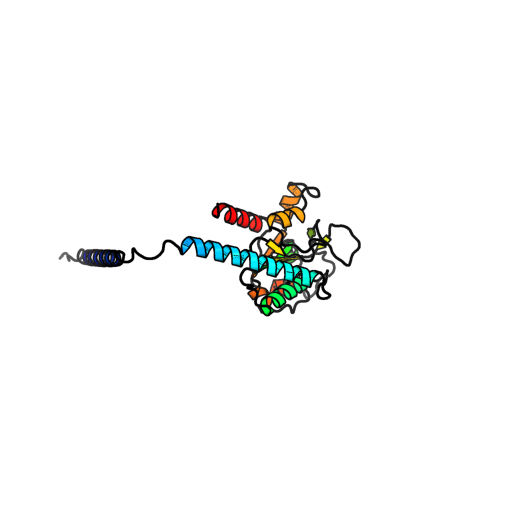A 1 216 ? 2.899 -16.273 -2.343 1.00 54.25 216 SER A CA 1
ATOM 1767 C C . SER A 1 216 ? 1.729 -15.443 -2.876 1.00 54.25 216 SER A C 1
ATOM 1769 O O . SER A 1 216 ? 0.614 -15.940 -3.020 1.00 54.25 216 SER A O 1
ATOM 1771 N N . TRP A 1 217 ? 2.011 -14.183 -3.224 1.00 54.97 217 TRP A N 1
ATOM 1772 C CA . TRP A 1 217 ? 1.087 -13.261 -3.907 1.00 54.97 217 TRP A CA 1
ATOM 1773 C C . TRP A 1 217 ? 0.449 -13.867 -5.163 1.00 54.97 217 TRP A C 1
ATOM 1775 O O . TRP A 1 217 ? -0.689 -13.560 -5.492 1.00 54.97 217 TRP A O 1
ATOM 1785 N N . TYR A 1 218 ? 1.160 -14.782 -5.825 1.00 53.91 218 TYR A N 1
ATOM 1786 C CA . TYR A 1 218 ? 0.664 -15.502 -6.992 1.00 53.91 218 TYR A CA 1
ATOM 1787 C C . TYR A 1 218 ? -0.653 -16.244 -6.728 1.00 53.91 218 TYR A C 1
ATOM 1789 O O . TYR A 1 218 ? -1.563 -16.187 -7.545 1.00 53.91 218 TYR A O 1
ATOM 1797 N N . LEU A 1 219 ? -0.783 -16.907 -5.578 1.00 50.22 219 LEU A N 1
ATOM 1798 C CA . LEU A 1 219 ? -2.019 -17.623 -5.252 1.00 50.22 219 LEU A CA 1
ATOM 1799 C C . LEU A 1 219 ? -3.155 -16.646 -4.938 1.00 50.22 219 LEU A C 1
ATOM 1801 O O . LEU A 1 219 ? -4.292 -16.856 -5.337 1.00 50.22 219 LEU A O 1
ATOM 1805 N N . PHE A 1 220 ? -2.824 -15.519 -4.313 1.00 53.56 220 PHE A N 1
ATOM 1806 C CA . PHE A 1 220 ? -3.792 -14.465 -4.038 1.00 53.56 220 PHE A CA 1
ATOM 1807 C C . PHE A 1 220 ? -4.316 -13.793 -5.324 1.00 53.56 220 PHE A C 1
ATOM 1809 O O . PHE A 1 220 ? -5.472 -13.368 -5.393 1.00 53.56 220 PHE A O 1
ATOM 1816 N N . ASP A 1 221 ? -3.487 -13.708 -6.366 1.00 51.28 221 ASP A N 1
ATOM 1817 C CA . ASP A 1 221 ? -3.871 -13.167 -7.670 1.00 51.28 221 ASP A CA 1
ATOM 1818 C C . ASP A 1 221 ? -4.905 -14.030 -8.403 1.00 51.28 221 ASP A C 1
ATOM 1820 O O . ASP A 1 221 ? -5.864 -13.512 -8.973 1.00 51.28 221 ASP A O 1
ATOM 1824 N N . LEU A 1 222 ? -4.767 -15.349 -8.304 1.00 50.53 222 LEU A N 1
ATOM 1825 C CA . LEU A 1 222 ? -5.659 -16.300 -8.962 1.00 50.53 222 LEU A CA 1
ATOM 1826 C C . LEU A 1 222 ? -7.060 -16.377 -8.336 1.00 50.53 222 LEU A C 1
ATOM 1828 O O . LEU A 1 222 ? -7.985 -16.869 -8.981 1.00 50.53 222 LEU A O 1
ATOM 1832 N N . GLU A 1 223 ? -7.222 -15.917 -7.095 1.00 51.12 223 GLU A N 1
ATOM 1833 C CA . GLU A 1 223 ? -8.377 -16.279 -6.266 1.00 51.12 223 GLU A CA 1
ATOM 1834 C C . GLU A 1 223 ? -9.303 -15.098 -5.923 1.00 51.12 223 GLU A C 1
ATOM 1836 O O . GLU A 1 223 ? -10.462 -15.295 -5.554 1.00 51.12 223 GLU A O 1
ATOM 1841 N N . THR A 1 224 ? -8.845 -13.848 -6.061 1.00 57.56 224 THR A N 1
ATOM 1842 C CA . THR A 1 224 ? -9.488 -12.737 -5.337 1.00 57.56 224 THR A CA 1
ATOM 1843 C C . THR A 1 224 ? -10.525 -11.910 -6.101 1.00 57.56 224 THR A C 1
ATOM 1845 O O . THR A 1 224 ? -11.122 -11.035 -5.494 1.00 57.56 224 THR A O 1
ATOM 1848 N N . HIS A 1 225 ? -10.842 -12.178 -7.372 1.00 68.56 225 HIS A N 1
ATOM 1849 C CA . HIS A 1 225 ? -11.877 -11.461 -8.163 1.00 68.56 225 HIS A CA 1
ATOM 1850 C C . HIS A 1 225 ? -11.781 -9.909 -8.195 1.00 68.56 225 HIS A C 1
ATOM 1852 O O . HIS A 1 225 ? -12.636 -9.259 -8.799 1.00 68.56 225 HIS A O 1
ATOM 1858 N N . PHE A 1 226 ? -10.765 -9.282 -7.586 1.00 76.25 226 PHE A N 1
ATOM 1859 C CA . PHE A 1 226 ? -10.638 -7.825 -7.527 1.00 76.25 226 PHE A CA 1
ATOM 1860 C C . PHE A 1 226 ? -9.897 -7.296 -8.758 1.00 76.25 226 PHE A C 1
ATOM 1862 O O . PHE A 1 226 ? -8.740 -7.673 -8.986 1.00 76.25 226 PHE A O 1
ATOM 1869 N N . PRO A 1 227 ? -10.513 -6.386 -9.536 1.00 80.12 227 PRO A N 1
ATOM 1870 C CA . PRO A 1 227 ? -9.885 -5.848 -10.728 1.00 80.12 227 PRO A CA 1
ATOM 1871 C C . PRO A 1 227 ? -8.666 -4.999 -10.368 1.00 80.12 227 PRO A C 1
ATOM 1873 O O . PRO A 1 227 ? -8.649 -4.252 -9.385 1.00 80.12 227 PRO A O 1
ATOM 1876 N N . SER A 1 228 ? -7.648 -5.110 -11.208 1.00 84.12 228 SER A N 1
ATOM 1877 C CA . SER A 1 228 ? -6.455 -4.280 -11.145 1.00 84.12 228 SER A CA 1
ATOM 1878 C C . SER A 1 228 ? -6.653 -2.987 -11.951 1.00 84.12 228 SER A C 1
ATOM 1880 O O . SER A 1 228 ? -7.377 -2.974 -12.944 1.00 84.12 228 SER A O 1
ATOM 1882 N N . GLN A 1 229 ? -5.990 -1.898 -11.560 1.00 87.62 229 GLN A N 1
ATOM 1883 C CA . GLN A 1 229 ? -5.964 -0.627 -12.301 1.00 87.62 229 GLN A CA 1
ATOM 1884 C C . GLN A 1 229 ? -4.554 -0.037 -12.311 1.00 87.62 229 GLN A C 1
ATOM 1886 O O . GLN A 1 229 ? -3.769 -0.321 -11.411 1.00 87.62 229 GLN A O 1
ATOM 1891 N N . SER A 1 230 ? -4.211 0.811 -13.283 1.00 90.19 230 SER A N 1
ATOM 1892 C CA . SER A 1 230 ? -2.898 1.470 -13.273 1.00 90.19 230 SER A CA 1
ATOM 1893 C C . SER A 1 230 ? -2.769 2.444 -12.095 1.00 90.19 230 SER A C 1
ATOM 1895 O O . SER A 1 230 ? -3.750 3.060 -11.665 1.00 90.19 230 SER A O 1
ATOM 1897 N N . LEU A 1 231 ? -1.543 2.623 -11.591 1.00 92.38 231 LEU A N 1
ATOM 1898 C CA . LEU A 1 231 ? -1.238 3.626 -10.568 1.00 92.38 231 LEU A CA 1
ATOM 1899 C C . LEU A 1 231 ? -1.640 5.023 -11.052 1.00 92.38 231 LEU A C 1
ATOM 1901 O O . LEU A 1 231 ? -2.228 5.790 -10.295 1.00 92.38 231 LEU A O 1
ATOM 1905 N N . GLN A 1 232 ? -1.382 5.333 -12.325 1.00 91.50 232 GLN A N 1
ATOM 1906 C CA . GLN A 1 232 ? -1.799 6.598 -12.922 1.00 91.50 232 GLN A CA 1
ATOM 1907 C C . GLN A 1 232 ? -3.316 6.824 -12.805 1.00 91.50 232 GLN A C 1
ATOM 1909 O O . GLN A 1 232 ? -3.730 7.869 -12.313 1.00 91.50 232 GLN A O 1
ATOM 1914 N N . HIS A 1 233 ? -4.139 5.846 -13.199 1.00 90.56 233 HIS A N 1
ATOM 1915 C CA . HIS A 1 233 ? -5.600 5.956 -13.116 1.00 90.56 233 HIS A CA 1
ATOM 1916 C C . HIS A 1 233 ? -6.085 6.095 -11.667 1.00 90.56 233 HIS A C 1
ATOM 1918 O O . HIS A 1 233 ? -6.941 6.926 -11.366 1.00 90.56 233 HIS A O 1
ATOM 1924 N N . PHE A 1 234 ? -5.500 5.322 -10.749 1.00 91.44 234 PHE A N 1
ATOM 1925 C CA . PHE A 1 234 ? -5.813 5.412 -9.326 1.00 91.44 234 PHE A CA 1
ATOM 1926 C C . PHE A 1 234 ? -5.546 6.811 -8.757 1.00 91.44 234 PHE A C 1
ATOM 1928 O O . PHE A 1 234 ? -6.401 7.359 -8.063 1.00 91.44 234 PHE A O 1
ATOM 1935 N N . LEU A 1 235 ? -4.390 7.403 -9.069 1.00 90.31 235 LEU A N 1
ATOM 1936 C CA . LEU A 1 235 ? -4.035 8.741 -8.599 1.00 90.31 235 LEU A CA 1
ATOM 1937 C C . LEU A 1 235 ? -4.926 9.824 -9.218 1.00 90.31 235 LEU A C 1
ATOM 1939 O O . LEU A 1 235 ? -5.329 10.737 -8.504 1.00 90.31 235 LEU A O 1
ATOM 1943 N N . SER A 1 236 ? -5.295 9.715 -10.496 1.00 88.56 236 SER A N 1
ATOM 1944 C CA . SER A 1 236 ? -6.234 10.657 -11.122 1.00 88.56 236 SER A CA 1
ATOM 1945 C C . SER A 1 236 ? -7.614 10.631 -10.454 1.00 88.56 236 SER A C 1
ATOM 1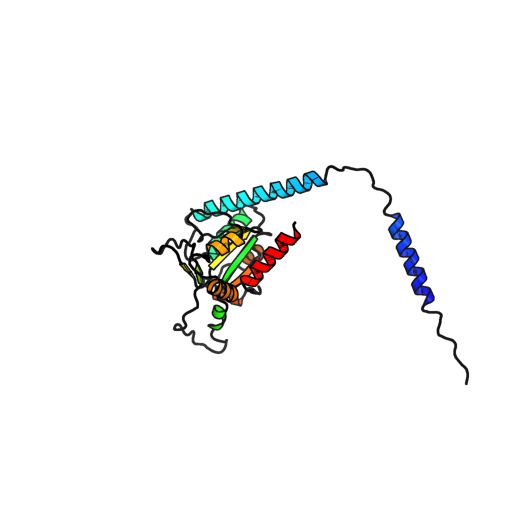947 O O . SER A 1 236 ? -8.156 11.680 -10.123 1.00 88.56 236 SER A O 1
ATOM 1949 N N . ASN A 1 237 ? -8.143 9.449 -10.129 1.00 86.88 237 ASN A N 1
ATOM 1950 C CA . ASN A 1 237 ? -9.435 9.338 -9.441 1.00 86.88 237 ASN A CA 1
ATOM 1951 C C . ASN A 1 237 ? -9.430 9.958 -8.035 1.00 86.88 237 ASN A C 1
ATOM 1953 O O . ASN A 1 237 ? -10.469 10.405 -7.548 1.00 86.88 237 ASN A O 1
ATOM 1957 N N . LEU A 1 238 ? -8.275 9.985 -7.361 1.00 83.94 238 LEU A N 1
ATOM 1958 C CA . LEU A 1 238 ? -8.143 10.671 -6.075 1.00 83.94 238 LEU A CA 1
ATOM 1959 C C . LEU A 1 238 ? -8.236 12.197 -6.222 1.00 83.94 238 LEU A C 1
ATOM 1961 O O . LEU A 1 238 ? -8.789 12.836 -5.329 1.00 83.94 238 LEU A O 1
ATOM 1965 N N . ASP A 1 239 ? -7.735 12.773 -7.323 1.00 78.94 239 ASP A N 1
ATOM 1966 C CA . ASP A 1 239 ? -7.829 14.218 -7.604 1.00 78.94 239 ASP A CA 1
ATOM 1967 C C . ASP A 1 239 ? -9.285 14.626 -7.823 1.00 78.94 239 ASP A C 1
ATOM 1969 O O . ASP A 1 239 ? -9.776 15.568 -7.203 1.00 78.94 239 ASP A O 1
ATOM 1973 N N . ASP A 1 240 ? -10.009 13.856 -8.634 1.00 76.06 240 ASP A N 1
ATOM 1974 C CA . ASP A 1 240 ? -11.413 14.128 -8.939 1.00 76.06 240 ASP A CA 1
ATOM 1975 C C . ASP A 1 240 ? -12.293 14.109 -7.683 1.00 76.06 240 ASP A C 1
ATOM 1977 O O . ASP A 1 240 ? -13.238 14.888 -7.555 1.00 76.06 240 ASP A O 1
ATOM 1981 N N . LEU A 1 241 ? -11.982 13.231 -6.725 1.00 72.19 241 LEU A N 1
ATOM 1982 C CA . LEU A 1 241 ? -12.694 13.154 -5.450 1.00 72.19 241 LEU A CA 1
ATOM 1983 C C . LEU A 1 241 ? -12.338 14.296 -4.490 1.00 72.19 241 LEU A C 1
ATOM 1985 O O . LEU A 1 241 ? -13.176 14.652 -3.661 1.00 72.19 241 LEU A O 1
ATOM 1989 N N . GLN A 1 242 ? -11.124 14.847 -4.564 1.00 69.00 242 GLN A N 1
ATOM 1990 C CA . GLN A 1 242 ? -10.723 16.012 -3.769 1.00 69.00 242 GLN A CA 1
ATOM 1991 C C . GLN A 1 242 ? -11.340 17.297 -4.328 1.00 69.00 242 GLN A C 1
ATOM 1993 O O . GLN A 1 242 ? -11.912 18.070 -3.564 1.00 69.00 242 GLN A O 1
ATOM 1998 N N . ASN A 1 243 ? -11.329 17.468 -5.651 1.00 66.31 243 ASN A N 1
ATOM 1999 C CA . ASN A 1 243 ? -11.894 18.640 -6.322 1.00 66.31 243 ASN A CA 1
ATOM 2000 C C . ASN A 1 243 ? -13.421 18.732 -6.179 1.00 66.31 243 ASN A C 1
ATOM 2002 O O . ASN A 1 243 ? -13.965 19.824 -6.149 1.00 66.31 243 ASN A O 1
ATOM 2006 N N . LYS A 1 244 ? -14.125 17.600 -6.036 1.00 66.56 244 LYS A N 1
ATOM 2007 C CA . LYS A 1 244 ? -15.577 17.572 -5.766 1.00 66.56 244 LYS A CA 1
ATOM 2008 C C . LYS A 1 244 ? -15.963 17.909 -4.319 1.00 66.56 244 LYS A C 1
ATOM 2010 O O . LYS A 1 244 ? -17.151 17.993 -4.025 1.00 66.56 244 LYS A O 1
ATOM 2015 N N . LYS A 1 245 ? -14.994 18.002 -3.401 1.00 54.66 245 LYS A N 1
ATOM 2016 C CA . LYS A 1 245 ? -15.222 18.342 -1.984 1.00 54.66 245 LYS A CA 1
ATOM 2017 C C . LYS A 1 245 ? -14.937 19.815 -1.662 1.00 54.66 245 LYS A C 1
ATOM 2019 O O . LYS A 1 245 ? -15.159 20.202 -0.516 1.00 54.66 245 LYS A O 1
ATOM 2024 N N . GLN A 1 246 ? -14.416 20.577 -2.625 1.00 44.25 246 GLN A N 1
ATOM 2025 C CA . GLN A 1 246 ? -14.239 22.032 -2.565 1.00 44.25 246 GLN A CA 1
ATOM 2026 C C . GLN A 1 246 ? -15.456 22.720 -3.181 1.00 44.25 246 GLN A C 1
ATOM 2028 O O . GLN A 1 246 ? -15.816 23.797 -2.664 1.00 44.25 246 GLN A O 1
#

Foldseek 3Di:
DDDDDPPDPPPVVVVVVVVVVVVVVVVVPPDDPDDDPPPVVVVVVVVVVVVVVLQVVLLVLLVVLLPDPQDDLVCQLSSVLVSLVVCVVVPRDLQQKKKKKKAFQCQVVQDDDPPDPDNPPPDDQAWDWWAQWARPPDPDRDTDTHRMHMWMARHQWIQTSTRHPRTDTHGNVRSVCNRQPCVVAPPVRSVVSQQRMKMFMGRSVLSNVVDPPDPDVVVVVVPRPTDIDGNVVVVVVVVVVVVVVD

Radius of gyration: 27.29 Å; chains: 1; bounding box: 90×53×67 Å

Secondary structure (DSSP, 8-state):
------SSSSSHHHHHHHHHHHHHHTSTTSS---S-TTHHHHHHHHHHHHHHHHHHHHHHHHHHHHTSTT--TT-HHHHHHHHHHHHHHTT---TTEEEEEEEEGGGGGGSPPTT-----TT-----EEESS---TTS---S-EEESEEEEEEETTEEE-TTS-SS---EEHHHHHHHHT-TTTS-HHHHHHHHHHEEEEEEEHHHHHHT----SSHHHHHHH--PPEEEHHHHHHHHHHHHHTT-

Sequence (246 aa):
MIPDQKKHTCIQKFFIGFFILLSLCLIFSVKSTQADNKAASDSLSEKQSNTIDQEKQYLNLFRKLFFSDAYNSLKCYENIYSLLNKASTDGLDVTNVKVIFIFDKDHDKLMPSKSSKTVDFGVQRPTITMYKTRIVYNRSAPPGKFRFHAFAAFKDKIMDFDYTNSPKLMPIREYFDSMFSSKEMNQKERKDLFSRLTLRVIPAKDFLKNGLHHTSWYLFDLETHFPSQSLQHFLSNLDDLQNKKQ

pLDDT: mean 73.67, std 19.13, range [35.0, 96.44]